Protein AF-A0A497FCW4-F1 (afdb_monomer_lite)

pLDDT: mean 72.93, std 20.23, range [23.94, 96.88]

Foldseek 3Di:
DDDDDDDAPVVVVVVVVVLCVVQVFEDEDEDEDDAFAQLLLVPCVVCVVVVVVVCVVVVVVVVPDPLCPSVNVSCVVCVVVLVLASWDDWDWDDDPRGIYIYTYGNHGNVLSVLVVVLLVCLVVVVVVVNLVSLCVSCVDLLSVLSNVLSQCQNFWDLDAPAQKIWGPDFCPDSSVVSVVSNCVSVVQDWDWDDDPRTITIIGGCLVCVVSLVSNLVNRPPVVSSVSSVVSSVVSLVLLLVLLVLCLVQWAFDDPVQTKIKGKFDDDPCRVVSVVSNVVSCVVLPFDWDWDQDPPPRGMIMIIGRCSVPVVNLASNLCSCVVSVHDHRPRSVVSCVSNVHDRDD

Secondary structure (DSSP, 8-state):
----PPPPPHHHHHHHHHHHHHHSSEEEEE---S----GGGSSTTTTHHHHHHHHHHHHHHH--SGGGHHHHHHHHHHHHHHTTTTEEEEEEEEETTEEEEEEEESS-HHHHHHHHHHHHHHHTT-HHHHHHHHHHH--SHHHHHHHHHHHHHHTEEE-TT-SEEEE---TTSHHHHHHHHHHHHTT--EEEEEETTEEEEEEETTTTHHHHHHHHHH---HHHHHHHHHHHHHHHHHHHHHHHHHHHHEEEEEETTEEEEEEE-SSTTHHHHHHHHHHHHHHTT---EEEE-TTTSS-EEEEEETTT-THHHHHHHHHHHHTT-PPPHHHHHHHHHHT-PPP-

Structure (mmCIF, N/CA/C/O backbone):
data_AF-A0A497FCW4-F1
#
_entry.id   AF-A0A497FCW4-F1
#
loop_
_atom_site.group_PDB
_atom_site.id
_atom_site.type_symbol
_atom_site.label_atom_id
_atom_site.label_alt_id
_atom_site.label_comp_id
_atom_site.label_asym_id
_atom_site.label_entity_id
_atom_site.label_seq_id
_atom_site.pdbx_PDB_ins_code
_atom_site.Cartn_x
_atom_site.Cartn_y
_atom_site.Cartn_z
_atom_site.occupancy
_atom_site.B_iso_or_equiv
_atom_site.auth_seq_id
_atom_site.auth_comp_id
_atom_site.auth_asym_id
_atom_site.auth_atom_id
_atom_site.pdbx_PDB_model_num
ATOM 1 N N . MET A 1 1 ? 42.368 6.233 -8.016 1.00 26.34 1 MET A N 1
ATOM 2 C CA . MET A 1 1 ? 41.240 5.805 -7.161 1.00 26.34 1 MET A CA 1
ATOM 3 C C . MET A 1 1 ? 40.421 4.783 -7.947 1.00 26.34 1 MET A C 1
ATOM 5 O O . MET A 1 1 ? 39.634 5.167 -8.804 1.00 26.34 1 MET A O 1
ATOM 9 N N . LEU A 1 2 ? 40.713 3.492 -7.767 1.00 23.94 2 LEU A N 1
ATOM 10 C CA . LEU A 1 2 ? 40.046 2.390 -8.469 1.00 23.94 2 LEU A CA 1
ATOM 11 C C . LEU A 1 2 ? 38.669 2.179 -7.826 1.00 23.94 2 LEU A C 1
ATOM 13 O O . LEU A 1 2 ? 38.584 1.816 -6.655 1.00 23.94 2 LEU A O 1
ATOM 17 N N . ARG A 1 3 ? 37.592 2.498 -8.552 1.00 26.77 3 ARG A N 1
ATOM 18 C CA . ARG A 1 3 ? 36.222 2.261 -8.082 1.00 26.77 3 ARG A CA 1
ATOM 19 C C . ARG A 1 3 ? 35.860 0.800 -8.330 1.00 26.77 3 ARG A C 1
ATOM 21 O O . ARG A 1 3 ? 36.096 0.286 -9.418 1.00 26.77 3 ARG A O 1
ATOM 28 N N . ARG A 1 4 ? 35.330 0.172 -7.277 1.00 26.61 4 ARG A N 1
ATOM 29 C CA . ARG A 1 4 ? 34.903 -1.228 -7.182 1.00 26.61 4 ARG A CA 1
ATOM 30 C C . ARG A 1 4 ? 34.127 -1.651 -8.433 1.00 26.61 4 ARG A C 1
ATOM 32 O O . ARG A 1 4 ? 33.088 -1.069 -8.735 1.00 26.61 4 ARG A O 1
ATOM 39 N N . GLY A 1 5 ? 34.668 -2.638 -9.144 1.00 25.61 5 GLY A N 1
ATOM 40 C CA . GLY A 1 5 ? 33.989 -3.315 -10.240 1.00 25.61 5 GLY A CA 1
ATOM 41 C C . GLY A 1 5 ? 32.789 -4.083 -9.702 1.00 25.61 5 GLY A C 1
ATOM 42 O O . GLY A 1 5 ? 32.874 -4.714 -8.649 1.00 25.61 5 GLY A O 1
ATOM 43 N N . CYS A 1 6 ? 31.668 -3.978 -10.403 1.00 30.28 6 CYS A N 1
ATOM 44 C CA . CYS A 1 6 ? 30.490 -4.788 -10.143 1.00 30.28 6 CYS A CA 1
ATOM 45 C C . CYS A 1 6 ? 30.439 -5.926 -11.164 1.00 30.28 6 CYS A C 1
ATOM 47 O O . CYS A 1 6 ? 30.860 -5.747 -12.309 1.00 30.28 6 CYS A O 1
ATOM 49 N N . VAL A 1 7 ? 29.942 -7.078 -10.721 1.00 31.91 7 VAL A N 1
ATOM 50 C CA . VAL A 1 7 ? 29.789 -8.288 -11.528 1.00 31.91 7 VAL A CA 1
ATOM 51 C C . VAL A 1 7 ? 28.688 -8.044 -12.554 1.00 31.91 7 VAL A C 1
ATOM 53 O O . VAL A 1 7 ? 27.557 -7.701 -12.215 1.00 31.91 7 VAL A O 1
ATOM 56 N N . ILE A 1 8 ? 29.070 -8.154 -13.816 1.00 38.69 8 ILE A N 1
ATOM 57 C CA . ILE A 1 8 ? 28.180 -8.209 -14.967 1.00 38.69 8 ILE A CA 1
ATOM 58 C C . ILE A 1 8 ? 28.026 -9.702 -15.289 1.00 38.69 8 ILE A C 1
ATOM 60 O O . ILE A 1 8 ? 28.961 -10.462 -15.052 1.00 38.69 8 ILE A O 1
ATOM 64 N N . ASP A 1 9 ? 26.877 -10.098 -15.828 1.00 42.41 9 ASP A N 1
ATOM 65 C CA . ASP A 1 9 ? 26.729 -11.366 -16.545 1.00 42.41 9 ASP A CA 1
ATOM 66 C C . ASP A 1 9 ? 27.886 -11.561 -17.549 1.00 42.41 9 ASP A C 1
ATOM 68 O O . ASP A 1 9 ? 28.233 -10.628 -18.290 1.00 42.41 9 ASP A O 1
ATOM 72 N N . GLU A 1 10 ? 28.501 -12.746 -17.536 1.00 46.06 10 GLU A N 1
ATOM 73 C CA . GLU A 1 10 ? 29.640 -13.101 -18.390 1.00 46.06 10 GLU A CA 1
ATOM 74 C C . GLU A 1 10 ? 29.310 -12.835 -19.860 1.00 46.06 10 GLU A C 1
ATOM 76 O O . GLU A 1 10 ? 30.159 -12.330 -20.590 1.00 46.06 10 GLU A O 1
ATOM 81 N N . GLU A 1 11 ? 28.051 -13.020 -20.263 1.00 47.72 11 GLU A N 1
ATOM 82 C CA . GLU A 1 11 ? 27.596 -12.833 -21.639 1.00 47.72 11 GLU A CA 1
ATOM 83 C C . GLU A 1 11 ? 27.664 -11.362 -22.098 1.00 47.72 11 GLU A C 1
ATOM 85 O O . GLU A 1 11 ? 28.193 -11.068 -23.173 1.00 47.72 11 GLU A O 1
ATOM 90 N N . PHE A 1 12 ? 27.227 -10.395 -21.276 1.00 46.00 12 PHE A N 1
ATOM 91 C CA . PHE A 1 12 ? 27.372 -8.968 -21.613 1.00 46.00 12 PHE A CA 1
ATOM 92 C C . PHE A 1 12 ? 28.837 -8.537 -21.553 1.00 46.00 12 PHE A C 1
ATOM 94 O O . PHE A 1 12 ? 29.268 -7.743 -22.388 1.00 46.00 12 PHE A O 1
ATOM 101 N N . GLN A 1 13 ? 29.621 -9.061 -20.604 1.00 50.19 13 GLN A N 1
ATOM 102 C CA . GLN A 1 13 ? 31.063 -8.813 -20.556 1.00 50.19 13 GLN A CA 1
ATOM 103 C C . GLN A 1 13 ? 31.775 -9.336 -21.801 1.00 50.19 13 GLN A C 1
ATOM 105 O O . GLN A 1 13 ? 32.598 -8.614 -22.359 1.00 50.19 13 GLN A O 1
ATOM 110 N N . GLU A 1 14 ? 31.437 -10.532 -22.268 1.00 53.09 14 GLU A N 1
ATOM 111 C CA . GLU A 1 14 ? 32.043 -11.174 -23.429 1.00 53.09 14 GLU A CA 1
ATOM 112 C C . GLU A 1 14 ? 31.656 -10.454 -24.727 1.00 53.09 14 GLU A C 1
ATOM 114 O O . GLU A 1 14 ? 32.506 -10.194 -25.581 1.00 53.09 14 GLU A O 1
ATOM 119 N N . LEU A 1 15 ? 30.394 -10.037 -24.864 1.00 53.47 15 LEU A N 1
ATOM 120 C CA . LEU A 1 15 ? 29.913 -9.285 -26.026 1.00 53.47 15 LEU A CA 1
ATOM 121 C C . LEU A 1 15 ? 30.534 -7.880 -26.087 1.00 53.47 15 LEU A C 1
ATOM 123 O O . LEU A 1 15 ? 30.987 -7.424 -27.142 1.00 53.47 15 LEU A O 1
ATOM 127 N N . LEU A 1 16 ? 30.632 -7.214 -24.935 1.00 50.94 16 LEU A N 1
ATOM 128 C CA . LEU A 1 16 ? 31.296 -5.922 -24.790 1.00 50.94 16 LEU A CA 1
ATOM 129 C C . LEU A 1 16 ? 32.813 -6.051 -25.011 1.00 50.94 16 LEU A C 1
ATOM 131 O O . LEU A 1 16 ? 33.395 -5.205 -25.682 1.00 50.94 16 LEU A O 1
ATOM 135 N N . GLN A 1 17 ? 33.457 -7.120 -24.531 1.00 51.38 17 GLN A N 1
ATOM 136 C CA . GLN A 1 17 ? 34.869 -7.421 -24.797 1.00 51.38 17 GLN A CA 1
ATOM 137 C C . GLN A 1 17 ? 35.124 -7.689 -26.284 1.00 51.38 17 GLN A C 1
ATOM 139 O O . GLN A 1 17 ? 36.067 -7.120 -26.830 1.00 51.38 17 GLN A O 1
ATOM 144 N N . LYS A 1 18 ? 34.270 -8.457 -26.974 1.00 56.59 18 LYS A N 1
ATOM 145 C CA . LYS A 1 18 ? 34.350 -8.679 -28.434 1.00 56.59 18 LYS A CA 1
ATOM 146 C C . LYS A 1 18 ? 34.308 -7.354 -29.208 1.00 56.59 18 LYS A C 1
ATOM 148 O O . LYS A 1 18 ? 35.092 -7.145 -30.136 1.00 56.59 18 LYS A O 1
ATOM 153 N N . LEU A 1 19 ? 33.468 -6.411 -28.779 1.00 48.59 19 LEU A N 1
ATOM 154 C CA . LEU A 1 19 ? 33.400 -5.056 -29.341 1.00 48.59 19 LEU A CA 1
ATOM 155 C C . LEU A 1 19 ? 34.623 -4.196 -28.973 1.00 48.59 19 LEU A C 1
ATOM 157 O O . LEU A 1 19 ? 35.152 -3.476 -29.818 1.00 48.59 19 LEU A O 1
ATOM 161 N N . LEU A 1 20 ? 35.122 -4.285 -27.741 1.00 50.56 20 LEU A N 1
ATOM 162 C CA . LEU A 1 20 ? 36.323 -3.570 -27.296 1.00 50.56 20 LEU A CA 1
ATOM 163 C C . LEU A 1 20 ? 37.593 -4.054 -28.016 1.00 50.56 20 LEU A C 1
ATOM 165 O O . LEU A 1 20 ? 38.442 -3.231 -28.365 1.00 50.56 20 LEU A O 1
ATOM 169 N N . ILE A 1 21 ? 37.693 -5.353 -28.309 1.00 51.31 21 ILE A N 1
ATOM 170 C CA . ILE A 1 21 ? 38.768 -5.961 -29.109 1.00 51.31 21 ILE A CA 1
ATOM 171 C C . ILE A 1 21 ? 38.746 -5.422 -30.547 1.00 51.31 21 ILE A C 1
ATOM 173 O O . ILE A 1 21 ? 39.805 -5.099 -31.089 1.00 51.31 21 ILE A O 1
ATOM 177 N N . LYS A 1 22 ? 37.555 -5.242 -31.138 1.00 51.84 22 LYS A N 1
ATOM 178 C CA . LYS A 1 22 ? 37.373 -4.668 -32.485 1.00 51.84 22 LYS A CA 1
ATOM 179 C C . LYS A 1 22 ? 37.879 -3.221 -32.591 1.00 51.84 22 LYS A C 1
ATOM 181 O O . LYS A 1 22 ? 38.387 -2.841 -33.642 1.00 51.84 22 LYS A O 1
ATOM 186 N N . TYR A 1 23 ? 37.784 -2.421 -31.523 1.00 48.53 23 TYR A N 1
ATOM 187 C CA . TYR A 1 23 ? 38.076 -0.979 -31.579 1.00 48.53 23 TYR A CA 1
ATOM 188 C C . TYR A 1 23 ? 39.301 -0.506 -30.765 1.00 48.53 23 TYR A C 1
ATOM 190 O O . TYR A 1 23 ? 39.687 0.654 -30.908 1.00 48.53 23 TYR A O 1
ATOM 198 N N . LYS A 1 24 ? 39.933 -1.362 -29.940 1.00 48.91 24 LYS A N 1
ATOM 199 C CA . LYS A 1 24 ? 41.207 -1.177 -29.182 1.00 48.91 24 LYS A CA 1
ATOM 200 C C . LYS A 1 24 ? 41.401 0.130 -28.375 1.00 48.91 24 LYS A C 1
ATOM 202 O O . LYS A 1 24 ? 42.464 0.332 -27.794 1.00 48.91 24 LYS A O 1
ATOM 207 N N . THR A 1 25 ? 40.414 1.025 -28.307 1.00 46.81 25 THR A N 1
ATOM 208 C CA . THR A 1 25 ? 40.581 2.418 -27.833 1.00 46.81 25 THR A CA 1
ATOM 209 C C . THR A 1 25 ? 39.569 2.858 -26.774 1.00 46.81 25 THR A C 1
ATOM 211 O O . THR A 1 25 ? 39.622 4.013 -26.337 1.00 46.81 25 THR A O 1
ATOM 214 N N . ILE A 1 26 ? 38.681 1.956 -26.328 1.00 43.78 26 ILE A N 1
ATOM 215 C CA . ILE A 1 26 ? 37.593 2.278 -25.397 1.00 43.78 26 ILE A CA 1
ATOM 216 C C . ILE A 1 26 ? 37.716 1.555 -24.059 1.00 43.78 26 ILE A C 1
ATOM 218 O O . ILE A 1 26 ? 38.059 0.380 -23.991 1.00 43.78 26 ILE A O 1
ATOM 222 N N . THR A 1 27 ? 37.399 2.265 -22.979 1.00 46.75 27 THR A N 1
ATOM 223 C CA . THR A 1 27 ? 37.153 1.680 -21.657 1.00 46.75 27 THR A CA 1
ATOM 224 C C . THR A 1 27 ? 35.698 1.930 -21.273 1.00 46.75 27 THR A C 1
ATOM 226 O O . THR A 1 27 ? 35.265 3.085 -21.214 1.00 46.75 27 THR A O 1
ATOM 229 N N . VAL A 1 28 ? 34.942 0.855 -21.028 1.00 43.22 28 VAL A N 1
ATOM 230 C CA . VAL A 1 28 ? 33.558 0.955 -20.549 1.00 43.22 28 VAL A CA 1
ATOM 231 C C . VAL A 1 28 ? 33.547 0.971 -19.028 1.00 43.22 28 VAL A C 1
ATOM 233 O O . VAL A 1 28 ? 34.164 0.123 -18.388 1.00 43.22 28 VAL A O 1
ATOM 236 N N . VAL A 1 29 ? 32.854 1.949 -18.451 1.00 41.53 29 VAL A N 1
ATOM 237 C CA . VAL A 1 29 ? 32.686 2.079 -17.000 1.00 41.53 29 VAL A CA 1
ATOM 238 C C . VAL A 1 29 ? 31.208 1.902 -16.675 1.00 41.53 29 VAL A C 1
ATOM 240 O O . VAL A 1 29 ? 30.375 2.676 -17.145 1.00 41.53 29 VAL A O 1
ATOM 243 N N . THR A 1 30 ? 30.879 0.896 -15.870 1.00 41.59 30 THR A N 1
ATOM 244 C CA . THR A 1 30 ? 29.511 0.619 -15.412 1.00 41.59 30 THR A CA 1
ATOM 245 C C . THR A 1 30 ? 29.392 0.871 -13.916 1.00 41.59 30 THR A C 1
ATOM 247 O O . THR A 1 30 ? 30.281 0.518 -13.144 1.00 41.59 30 THR A O 1
ATOM 250 N N . GLU A 1 31 ? 28.281 1.466 -13.490 1.00 40.72 31 GLU A N 1
ATOM 251 C CA . GLU A 1 31 ? 27.950 1.641 -12.074 1.00 40.72 31 GLU A CA 1
ATOM 252 C C . GLU A 1 31 ? 26.628 0.926 -11.790 1.00 40.72 31 GLU A C 1
ATOM 254 O O . GLU A 1 31 ? 25.592 1.298 -12.343 1.00 40.72 31 GLU A O 1
ATOM 259 N N . SER A 1 32 ? 26.687 -0.103 -10.947 1.00 38.66 32 SER A N 1
ATOM 260 C CA . SER A 1 32 ? 25.520 -0.783 -10.387 1.00 38.66 32 SER A CA 1
ATOM 261 C C . SER A 1 32 ? 25.182 -0.109 -9.056 1.00 38.66 32 SER A C 1
ATOM 263 O O . SER A 1 32 ? 26.041 0.032 -8.187 1.00 38.66 32 SER A O 1
ATOM 265 N N . ASN A 1 33 ? 23.944 0.364 -8.937 1.00 45.62 33 ASN A N 1
ATOM 266 C CA . ASN A 1 33 ? 23.354 0.805 -7.675 1.00 45.62 33 ASN A CA 1
ATOM 267 C C . ASN A 1 33 ? 22.268 -0.207 -7.295 1.00 45.62 33 ASN A C 1
ATOM 269 O O . ASN A 1 33 ? 21.757 -0.884 -8.185 1.00 45.62 33 ASN A O 1
ATOM 273 N N . ASP A 1 34 ? 21.875 -0.237 -6.017 1.00 45.41 34 ASP A N 1
ATOM 274 C CA . ASP A 1 34 ? 20.772 -1.069 -5.516 1.00 45.41 34 ASP A CA 1
ATOM 275 C C . ASP A 1 34 ? 19.585 -1.114 -6.498 1.00 45.41 34 ASP A C 1
ATOM 277 O O . ASP A 1 34 ? 19.167 -0.048 -6.997 1.00 45.41 34 ASP A O 1
ATOM 281 N N . PRO A 1 35 ? 19.049 -2.321 -6.783 1.00 48.97 35 PRO A N 1
ATOM 282 C CA . PRO A 1 35 ? 18.040 -2.510 -7.811 1.00 48.97 35 PRO A CA 1
ATOM 283 C C . PRO A 1 35 ? 16.808 -1.689 -7.453 1.00 48.97 35 PRO A C 1
ATOM 285 O O . PRO A 1 35 ? 16.268 -1.747 -6.346 1.00 48.97 35 PRO A O 1
ATOM 288 N N . TYR A 1 36 ? 16.405 -0.852 -8.399 1.00 46.47 36 TYR A N 1
ATOM 289 C CA . TYR A 1 36 ? 15.299 0.072 -8.238 1.00 46.47 36 TYR A CA 1
ATOM 290 C C . TYR A 1 36 ? 14.283 -0.196 -9.334 1.00 46.47 36 TYR A C 1
ATOM 292 O O . TYR A 1 36 ? 14.506 0.107 -10.508 1.00 46.47 36 TYR A O 1
ATOM 300 N N . TYR A 1 37 ? 13.166 -0.784 -8.924 1.00 51.50 37 TYR A N 1
ATOM 301 C CA . TYR A 1 37 ? 12.133 -1.287 -9.815 1.00 51.50 37 TYR A CA 1
ATOM 302 C C . TYR A 1 37 ? 11.175 -0.160 -10.190 1.00 51.50 37 TYR A C 1
ATOM 304 O O . TYR A 1 37 ? 10.121 0.033 -9.597 1.00 51.50 37 TYR A O 1
ATOM 312 N N . ARG A 1 38 ? 11.566 0.629 -11.183 1.00 51.53 38 ARG A N 1
ATOM 313 C CA . ARG A 1 38 ? 10.692 1.607 -11.826 1.00 51.53 38 ARG A CA 1
ATOM 314 C C . ARG A 1 38 ? 10.003 0.900 -12.986 1.00 51.53 38 ARG A C 1
ATOM 316 O O . ARG A 1 38 ? 10.610 0.832 -14.052 1.00 51.53 38 ARG A O 1
ATOM 323 N N . LEU A 1 39 ? 8.775 0.388 -12.822 1.00 45.03 39 LEU A N 1
ATOM 324 C CA . LEU A 1 39 ? 8.055 -0.086 -14.016 1.00 45.03 39 LEU A CA 1
ATOM 325 C C . LEU A 1 39 ? 7.896 1.034 -15.063 1.00 45.03 39 LEU A C 1
ATOM 327 O O . LEU A 1 39 ? 7.949 0.732 -16.243 1.00 45.03 39 LEU A O 1
ATOM 331 N N . GLY A 1 40 ? 7.946 2.312 -14.664 1.00 39.09 40 GLY A N 1
ATOM 332 C CA . GLY A 1 40 ? 8.045 3.466 -15.573 1.00 39.09 40 GLY A CA 1
ATOM 333 C C . GLY A 1 40 ? 9.351 3.579 -16.389 1.00 39.09 40 GLY A C 1
ATOM 334 O O . GLY A 1 40 ? 9.635 4.627 -16.969 1.00 39.09 40 GLY A O 1
ATOM 335 N N . PHE A 1 41 ? 10.201 2.545 -16.422 1.00 41.97 41 PHE A N 1
ATOM 336 C CA . PHE A 1 41 ? 11.210 2.359 -17.475 1.00 41.97 41 PHE A CA 1
ATOM 337 C C . PHE A 1 41 ? 10.715 1.465 -18.628 1.00 41.97 41 PHE A C 1
ATOM 339 O O . PHE A 1 41 ? 11.388 1.420 -19.654 1.00 41.97 41 PHE A O 1
ATOM 346 N N . PHE A 1 42 ? 9.555 0.809 -18.494 1.00 45.09 42 PHE A N 1
ATOM 347 C CA . PHE A 1 42 ? 8.951 -0.050 -19.517 1.00 45.09 42 PHE A CA 1
ATOM 348 C C . PHE A 1 42 ? 8.126 0.709 -20.560 1.00 45.09 42 PHE A C 1
ATOM 350 O O . PHE A 1 42 ? 8.115 0.280 -21.708 1.00 45.09 42 PHE A O 1
ATOM 357 N N . LEU A 1 43 ? 7.511 1.856 -20.234 1.00 36.78 43 LEU A N 1
ATOM 358 C CA . LEU A 1 43 ? 6.776 2.663 -21.229 1.00 36.78 43 LEU A CA 1
ATOM 359 C C . LEU A 1 43 ? 7.580 3.776 -21.906 1.00 36.78 43 LEU A C 1
ATOM 361 O O . LEU A 1 43 ? 7.134 4.326 -22.910 1.00 36.78 43 LEU A O 1
ATOM 365 N N . ALA A 1 44 ? 8.774 4.113 -21.422 1.00 36.44 44 ALA A N 1
ATOM 366 C CA . ALA A 1 44 ? 9.506 5.244 -21.984 1.00 36.44 44 ALA A CA 1
ATOM 367 C C . ALA A 1 44 ? 10.147 4.979 -23.365 1.00 36.44 44 ALA A C 1
ATOM 369 O O . ALA A 1 44 ? 10.571 5.958 -23.971 1.00 36.44 44 ALA A O 1
ATOM 370 N N . ASP A 1 45 ? 10.185 3.744 -23.901 1.00 37.81 45 ASP A N 1
ATOM 371 C CA . ASP A 1 45 ? 10.839 3.449 -25.201 1.00 37.81 45 ASP A CA 1
ATOM 372 C C . ASP A 1 45 ? 9.915 3.361 -26.408 1.00 37.81 45 ASP A C 1
ATOM 374 O O . ASP A 1 45 ? 10.421 3.425 -27.527 1.00 37.81 45 ASP A O 1
ATOM 378 N N . GLY A 1 46 ? 8.591 3.387 -26.226 1.00 35.53 46 GLY A N 1
ATOM 379 C CA . GLY A 1 46 ? 7.700 3.742 -27.340 1.00 35.53 46 GLY A CA 1
ATOM 380 C C . GLY A 1 46 ? 8.070 5.112 -27.934 1.00 35.53 46 GLY A C 1
ATOM 381 O O . GLY A 1 46 ? 7.961 5.316 -29.136 1.00 35.53 46 GLY A O 1
ATOM 382 N N . ALA A 1 47 ? 8.630 6.002 -27.099 1.00 35.91 47 ALA A N 1
ATOM 383 C CA . ALA A 1 47 ? 9.216 7.291 -27.469 1.00 35.91 47 ALA A CA 1
ATOM 384 C C . ALA A 1 47 ? 10.761 7.356 -27.330 1.00 35.91 47 ALA A C 1
ATOM 386 O O . ALA A 1 47 ? 11.344 8.431 -27.472 1.00 35.91 47 ALA A O 1
ATOM 387 N N . ARG A 1 48 ? 11.482 6.248 -27.073 1.00 38.06 48 ARG A N 1
ATOM 388 C CA . ARG A 1 48 ? 12.961 6.231 -27.218 1.00 38.06 48 ARG A CA 1
ATOM 389 C C . ARG A 1 48 ? 13.416 5.806 -28.592 1.00 38.06 48 ARG A C 1
ATOM 391 O O . ARG A 1 48 ? 14.587 6.019 -28.872 1.00 38.06 48 ARG A O 1
ATOM 398 N N . VAL A 1 49 ? 12.538 5.361 -29.486 1.00 40.19 49 VAL A N 1
ATOM 399 C CA . VAL A 1 49 ? 12.853 5.564 -30.905 1.00 40.19 49 VAL A CA 1
ATOM 400 C C . VAL A 1 49 ? 13.151 7.048 -31.112 1.00 40.19 49 VAL A C 1
ATOM 402 O O . VAL A 1 49 ? 14.208 7.345 -31.647 1.00 40.19 49 VAL A O 1
ATOM 405 N N . ASP A 1 50 ? 12.369 7.955 -30.507 1.00 35.81 50 ASP A N 1
ATOM 406 C CA . ASP A 1 50 ? 12.623 9.396 -30.551 1.00 35.81 50 ASP A CA 1
ATOM 407 C C . ASP A 1 50 ? 13.753 9.873 -29.641 1.00 35.81 50 ASP A C 1
ATOM 409 O O . ASP A 1 50 ? 14.536 10.673 -30.103 1.00 35.81 50 ASP A O 1
ATOM 413 N N . ILE A 1 51 ? 13.951 9.423 -28.396 1.00 37.72 51 ILE A N 1
ATOM 414 C CA . ILE A 1 51 ? 15.127 9.858 -27.596 1.00 37.72 51 ILE A CA 1
ATOM 415 C C . ILE A 1 51 ? 16.436 9.266 -28.126 1.00 37.72 51 ILE A C 1
ATOM 417 O O . ILE A 1 51 ? 17.446 9.959 -28.089 1.00 37.72 51 ILE A O 1
ATOM 421 N N . LEU A 1 52 ? 16.458 8.032 -28.634 1.00 39.16 52 LEU A N 1
ATOM 422 C CA . LEU A 1 52 ? 17.620 7.483 -29.330 1.00 39.16 52 LEU A CA 1
ATOM 423 C C . LEU A 1 52 ? 17.805 8.225 -30.657 1.00 39.16 52 LEU A C 1
ATOM 425 O O . LEU A 1 52 ? 18.917 8.665 -30.904 1.00 39.16 52 LEU A O 1
ATOM 429 N N . HIS A 1 53 ? 16.750 8.503 -31.439 1.00 38.81 53 HIS A N 1
ATOM 430 C CA . HIS A 1 53 ? 16.838 9.379 -32.619 1.00 38.81 53 HIS A CA 1
ATOM 431 C C . HIS A 1 53 ? 17.269 10.798 -32.271 1.00 38.81 53 HIS A C 1
ATOM 433 O O . HIS A 1 53 ? 17.998 11.396 -33.041 1.00 38.81 53 HIS A O 1
ATOM 439 N N . HIS A 1 54 ? 16.848 11.357 -31.141 1.00 40.91 54 HIS A N 1
ATOM 440 C CA . HIS A 1 54 ? 17.061 12.747 -30.750 1.00 40.91 54 HIS A CA 1
ATOM 441 C C . HIS A 1 54 ? 18.392 12.913 -30.018 1.00 40.91 54 HIS A C 1
ATOM 443 O O . HIS A 1 54 ? 19.017 13.960 -30.141 1.00 40.91 54 HIS A O 1
ATOM 449 N N . LEU A 1 55 ? 18.890 11.876 -29.338 1.00 42.22 55 LEU A N 1
ATOM 450 C CA . LEU A 1 55 ? 20.286 11.746 -28.923 1.00 42.22 55 LEU A CA 1
ATOM 451 C C . LEU A 1 55 ? 21.169 11.537 -30.148 1.00 42.22 55 LEU A C 1
ATOM 453 O O . LEU A 1 55 ? 22.145 12.258 -30.264 1.00 42.22 55 LEU A O 1
ATOM 457 N N . LEU A 1 56 ? 20.813 10.662 -31.092 1.00 43.62 56 LEU A N 1
ATOM 458 C CA . LEU A 1 56 ? 21.528 10.499 -32.363 1.00 43.62 56 LEU A CA 1
ATOM 459 C C . LEU A 1 56 ? 21.511 11.801 -33.191 1.00 43.62 56 LEU A C 1
ATOM 461 O O . LEU A 1 56 ? 22.548 12.162 -33.731 1.00 43.62 56 LEU A O 1
ATOM 465 N N . HIS A 1 57 ? 20.415 12.571 -33.201 1.00 42.41 57 HIS A N 1
ATOM 466 C CA . HIS A 1 57 ? 20.281 13.860 -33.903 1.00 42.41 57 HIS A CA 1
ATOM 467 C C . HIS A 1 57 ? 20.982 15.022 -33.181 1.00 42.41 57 HIS A C 1
ATOM 469 O O . HIS A 1 57 ? 21.689 15.799 -33.820 1.00 42.41 57 HIS A O 1
ATOM 475 N N . LYS A 1 58 ? 20.827 15.174 -31.854 1.00 40.84 58 LYS A N 1
ATOM 476 C CA . LYS A 1 58 ? 21.598 16.166 -31.072 1.00 40.84 58 LYS A CA 1
ATOM 477 C C . LYS A 1 58 ? 23.087 15.840 -31.099 1.00 40.84 58 LYS A C 1
ATOM 479 O O . LYS A 1 58 ? 23.907 16.754 -31.065 1.00 40.84 58 LYS A O 1
ATOM 484 N N . TRP A 1 59 ? 23.449 14.562 -31.176 1.00 43.44 59 TRP A N 1
ATOM 485 C CA . TRP A 1 59 ? 24.838 14.152 -31.314 1.00 43.44 59 TRP A CA 1
ATOM 486 C C . TRP A 1 59 ? 25.341 14.337 -32.733 1.00 43.44 59 TRP A C 1
ATOM 488 O O . TRP A 1 59 ? 26.444 14.842 -32.857 1.00 43.44 59 TRP A O 1
ATOM 498 N N . ASP A 1 60 ? 24.556 14.099 -33.785 1.00 41.41 60 ASP A N 1
ATOM 499 C CA . ASP A 1 60 ? 24.922 14.505 -35.152 1.00 41.41 60 ASP A CA 1
ATOM 500 C C . ASP A 1 60 ? 25.305 16.005 -35.209 1.00 41.41 60 ASP A C 1
ATOM 502 O O . ASP A 1 60 ? 26.188 16.390 -35.979 1.00 41.41 60 ASP A O 1
ATOM 506 N N . PHE A 1 61 ? 24.751 16.839 -34.315 1.00 36.88 61 PHE A N 1
ATOM 507 C CA . PHE A 1 61 ? 25.142 18.243 -34.137 1.00 36.88 61 PHE A CA 1
ATOM 508 C C . PHE A 1 61 ? 26.493 18.444 -33.409 1.00 36.88 61 PHE A C 1
ATOM 510 O O . PHE A 1 61 ? 27.295 19.279 -33.826 1.00 36.88 61 PHE A O 1
ATOM 517 N N . CYS A 1 62 ? 26.809 17.663 -32.366 1.00 39.47 62 CYS A N 1
ATOM 518 C CA . CYS A 1 62 ? 28.118 17.688 -31.680 1.00 39.47 62 CYS A CA 1
ATOM 519 C C . CYS A 1 62 ? 29.238 16.904 -32.415 1.00 39.47 62 CYS A C 1
ATOM 521 O O . CYS A 1 62 ? 30.418 17.060 -32.091 1.00 39.47 62 CYS A O 1
ATOM 523 N N . VAL A 1 63 ? 28.891 16.068 -33.402 1.00 39.31 63 VAL A N 1
ATOM 524 C CA . VAL A 1 63 ? 29.734 15.019 -34.025 1.00 39.31 63 VAL A CA 1
ATOM 525 C C . VAL A 1 63 ? 30.308 15.416 -35.396 1.00 39.31 63 VAL A C 1
ATOM 527 O O . VAL A 1 63 ? 31.085 14.666 -35.982 1.00 39.31 63 VAL A O 1
ATOM 530 N N . ARG A 1 64 ? 30.087 16.646 -35.882 1.00 42.44 64 ARG A N 1
ATOM 531 C CA . ARG A 1 64 ? 30.822 17.177 -37.059 1.00 42.44 64 ARG A CA 1
ATOM 532 C C . ARG A 1 64 ? 32.337 17.333 -36.837 1.00 42.44 64 ARG A C 1
ATOM 534 O O . ARG A 1 64 ? 33.086 17.615 -37.767 1.00 42.44 64 ARG A O 1
ATOM 541 N N . SER A 1 65 ? 32.811 17.114 -35.613 1.00 47.84 65 SER A N 1
ATOM 542 C CA . SER A 1 65 ? 34.229 17.008 -35.283 1.00 47.84 65 SER A CA 1
ATOM 543 C C . SER A 1 65 ? 34.769 15.608 -35.612 1.00 47.84 65 SER A C 1
ATOM 545 O O . SER A 1 65 ? 34.350 14.619 -35.006 1.00 47.84 65 SER A O 1
ATOM 547 N N . LYS A 1 66 ? 35.782 15.520 -36.495 1.00 52.91 66 LYS A N 1
ATOM 548 C CA . LYS A 1 66 ? 36.535 14.279 -36.819 1.00 52.91 66 LYS A CA 1
ATOM 549 C C . LYS A 1 66 ? 37.012 13.500 -35.576 1.00 52.91 66 LYS A C 1
ATOM 551 O O . LYS A 1 66 ? 37.263 12.302 -35.658 1.00 52.91 66 LYS A O 1
ATOM 556 N N . LYS A 1 67 ? 37.100 14.158 -34.413 1.00 50.34 67 LYS A N 1
ATOM 557 C CA . LYS A 1 67 ? 37.557 13.604 -33.130 1.00 50.34 67 LYS A CA 1
ATOM 558 C C . LYS A 1 67 ? 36.637 12.520 -32.541 1.00 50.34 67 LYS A C 1
ATOM 560 O O . LYS A 1 67 ? 37.114 11.714 -31.746 1.00 50.34 67 LYS A O 1
ATOM 565 N N . TYR A 1 68 ? 35.355 12.480 -32.920 1.00 50.03 68 TYR A N 1
ATOM 566 C CA . TYR A 1 68 ? 34.353 11.556 -32.352 1.00 50.03 68 TYR A CA 1
ATOM 567 C C . TYR A 1 68 ? 33.806 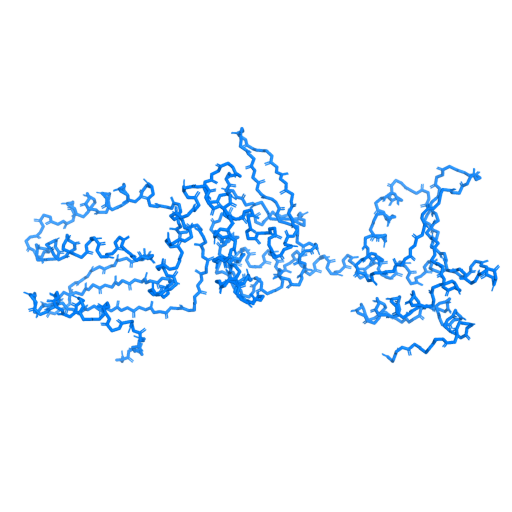10.527 -33.358 1.00 50.03 68 TYR A C 1
ATOM 569 O O . TYR A 1 68 ? 32.859 9.807 -33.053 1.00 50.03 68 TYR A O 1
ATOM 577 N N . TYR A 1 69 ? 34.414 10.415 -34.545 1.00 54.69 69 TYR A N 1
ATOM 578 C CA . TYR A 1 69 ? 33.942 9.541 -35.627 1.00 54.69 69 TYR A CA 1
ATOM 579 C C . TYR A 1 69 ? 33.889 8.058 -35.225 1.00 54.69 69 TYR A C 1
ATOM 581 O O . TYR A 1 69 ? 32.884 7.393 -35.448 1.00 54.69 69 TYR A O 1
ATOM 589 N N . VAL A 1 70 ? 34.926 7.555 -34.549 1.00 56.16 70 VAL A N 1
ATOM 590 C CA . VAL A 1 70 ? 35.005 6.160 -34.066 1.00 56.16 70 VAL A CA 1
ATOM 591 C C . VAL A 1 70 ? 33.886 5.842 -33.065 1.00 56.16 70 VAL A C 1
ATOM 593 O O . VAL A 1 70 ? 33.249 4.795 -33.144 1.00 56.16 70 VAL A O 1
ATOM 596 N N . LEU A 1 71 ? 33.566 6.794 -32.188 1.00 52.53 71 LEU A N 1
ATOM 597 C CA . LEU A 1 71 ? 32.515 6.658 -31.183 1.00 52.53 71 LEU A CA 1
ATOM 598 C C . LEU A 1 71 ? 31.114 6.529 -31.814 1.00 52.53 71 LEU A C 1
ATOM 600 O O . LEU A 1 71 ? 30.263 5.835 -31.262 1.00 52.53 71 LEU A O 1
ATOM 604 N N . ARG A 1 72 ? 30.883 7.135 -32.990 1.00 56.44 72 ARG A N 1
ATOM 605 C CA . ARG A 1 72 ? 29.624 7.023 -33.752 1.00 56.44 72 ARG A CA 1
ATOM 606 C C . ARG A 1 72 ? 29.362 5.594 -34.229 1.00 56.44 72 ARG A C 1
ATOM 608 O O . ARG A 1 72 ? 28.261 5.088 -34.044 1.00 56.44 72 ARG A O 1
ATOM 615 N N . TYR A 1 73 ? 30.363 4.942 -34.824 1.00 58.78 73 TYR A N 1
ATOM 616 C CA . TYR A 1 73 ? 30.237 3.554 -35.295 1.00 58.78 73 TYR A CA 1
ATOM 617 C C . TYR A 1 73 ? 30.051 2.587 -34.138 1.00 58.78 73 TYR A C 1
ATOM 619 O O . TYR A 1 73 ? 29.241 1.672 -34.216 1.00 58.78 73 TYR A O 1
ATOM 627 N N . ILE A 1 74 ? 30.740 2.847 -33.032 1.00 55.41 74 ILE A N 1
ATOM 628 C CA . ILE A 1 74 ? 30.643 2.024 -31.835 1.00 55.41 74 ILE A CA 1
ATOM 629 C C . ILE A 1 74 ? 29.261 2.153 -31.209 1.00 55.41 74 ILE A C 1
ATOM 631 O O . ILE A 1 74 ? 28.618 1.149 -30.952 1.00 55.41 74 ILE A O 1
ATOM 635 N N . LEU A 1 75 ? 28.745 3.366 -31.021 1.00 53.62 75 LEU A N 1
ATOM 636 C CA . LEU A 1 75 ? 27.390 3.538 -30.498 1.00 53.62 75 LEU A CA 1
ATOM 637 C C . LEU A 1 75 ? 26.327 2.952 -31.430 1.00 53.62 75 LEU A C 1
ATOM 639 O O . LEU A 1 75 ? 25.356 2.405 -30.929 1.00 53.62 75 LEU A O 1
ATOM 643 N N . ARG A 1 76 ? 26.515 3.005 -32.754 1.00 58.16 76 ARG A N 1
ATOM 644 C CA . ARG A 1 76 ? 25.628 2.339 -33.719 1.00 58.16 76 ARG A CA 1
ATOM 645 C C . ARG A 1 76 ? 25.665 0.814 -33.581 1.00 58.16 76 ARG A C 1
ATOM 647 O O . ARG A 1 76 ? 24.611 0.193 -33.596 1.00 58.16 76 ARG A O 1
ATOM 654 N N . ASP A 1 77 ? 26.851 0.233 -33.419 1.00 53.94 77 ASP A N 1
ATOM 655 C CA . ASP A 1 77 ? 27.033 -1.214 -33.250 1.00 53.94 77 ASP A CA 1
ATOM 656 C C . ASP A 1 77 ? 26.502 -1.700 -31.888 1.00 53.94 77 ASP A C 1
ATOM 658 O O . ASP A 1 77 ? 25.978 -2.807 -31.788 1.00 53.94 77 ASP A O 1
ATOM 662 N N . ILE A 1 78 ? 26.605 -0.874 -30.838 1.00 51.25 78 ILE A N 1
ATOM 663 C CA . ILE A 1 78 ? 26.134 -1.219 -29.489 1.00 51.25 78 ILE A CA 1
ATOM 664 C C . ILE A 1 78 ? 24.659 -0.831 -29.300 1.00 51.25 78 ILE A C 1
ATOM 666 O O . ILE A 1 78 ? 23.995 -1.422 -28.464 1.00 51.25 78 ILE A O 1
ATOM 670 N N . ALA A 1 79 ? 24.081 0.090 -30.077 1.00 52.03 79 ALA A N 1
ATOM 671 C CA . ALA A 1 79 ? 22.692 0.546 -29.921 1.00 52.03 79 ALA A CA 1
ATOM 672 C C . ALA A 1 79 ? 21.643 -0.584 -29.841 1.00 52.03 79 ALA A C 1
ATOM 674 O O . ALA A 1 79 ? 20.803 -0.506 -28.945 1.00 52.03 79 ALA A O 1
ATOM 675 N N . PRO A 1 80 ? 21.691 -1.656 -30.658 1.00 50.19 80 PRO A N 1
ATOM 676 C CA . PRO A 1 80 ? 20.777 -2.795 -30.514 1.00 50.19 80 PRO A CA 1
ATOM 677 C C . PRO A 1 80 ? 20.933 -3.512 -29.164 1.00 50.19 80 PRO A C 1
ATOM 679 O O . PRO A 1 80 ? 19.956 -3.899 -28.521 1.00 50.19 80 PRO A O 1
ATOM 682 N N . ILE A 1 81 ? 22.166 -3.611 -28.672 1.00 50.72 81 ILE A N 1
ATOM 683 C CA . ILE A 1 81 ? 22.486 -4.192 -27.367 1.00 50.72 81 ILE A CA 1
ATOM 684 C C . ILE A 1 81 ? 22.021 -3.243 -26.256 1.00 50.72 81 ILE A C 1
ATOM 686 O O . ILE A 1 81 ? 21.344 -3.671 -25.336 1.00 50.72 81 ILE A O 1
ATOM 690 N N . LEU A 1 82 ? 22.280 -1.937 -26.359 1.00 49.59 82 LEU A N 1
ATOM 691 C CA . LEU A 1 82 ? 21.829 -0.927 -25.392 1.00 49.59 82 LEU A CA 1
ATOM 692 C C . LEU A 1 82 ? 20.301 -0.847 -25.331 1.00 49.59 82 LEU A C 1
ATOM 694 O O . LEU A 1 82 ? 19.756 -0.695 -24.245 1.00 49.59 82 LEU A O 1
ATOM 698 N N . SER A 1 83 ? 19.618 -1.017 -26.466 1.00 48.75 83 SER A N 1
ATOM 699 C CA . SER A 1 83 ? 18.157 -1.141 -26.541 1.00 48.75 83 SER A CA 1
ATOM 700 C C . SER A 1 83 ? 17.643 -2.428 -25.892 1.00 48.75 83 SER A C 1
ATOM 702 O O . SER A 1 83 ? 16.459 -2.538 -25.584 1.00 48.75 83 SER A O 1
ATOM 704 N N . SER A 1 84 ? 18.535 -3.397 -25.653 1.00 46.69 84 SER A N 1
ATOM 705 C CA . SER A 1 84 ? 18.240 -4.650 -24.961 1.00 46.69 84 SER A CA 1
ATOM 706 C C . SER A 1 84 ? 18.298 -4.544 -23.432 1.00 46.69 84 SER A C 1
ATOM 708 O O . SER A 1 84 ? 17.737 -5.397 -22.746 1.00 46.69 84 SER A O 1
ATOM 710 N N . TYR A 1 85 ? 18.883 -3.469 -22.891 1.00 49.09 85 TYR A N 1
ATOM 711 C CA . TYR A 1 85 ? 19.029 -3.243 -21.450 1.00 49.09 85 TYR A CA 1
ATOM 712 C C . TYR A 1 85 ? 18.302 -1.964 -20.994 1.00 49.09 85 TYR A C 1
ATOM 714 O O . TYR A 1 85 ? 18.239 -0.981 -21.731 1.00 49.09 85 TYR A O 1
ATOM 722 N N . PRO A 1 86 ? 17.783 -1.910 -19.753 1.00 49.31 86 PRO A N 1
ATOM 723 C CA . PRO A 1 86 ? 17.188 -0.704 -19.176 1.00 49.31 86 PRO A CA 1
ATOM 724 C C . PRO A 1 86 ? 18.288 0.293 -18.774 1.00 49.31 86 PRO A C 1
ATOM 726 O O . PRO A 1 86 ? 18.597 0.505 -17.594 1.00 49.31 86 PRO A O 1
ATOM 729 N N . ILE A 1 87 ? 18.922 0.890 -19.784 1.00 51.72 87 ILE A N 1
ATOM 730 C CA . ILE A 1 87 ? 20.025 1.831 -19.620 1.00 51.72 87 ILE A CA 1
ATOM 731 C C . ILE A 1 87 ? 19.466 3.218 -19.364 1.00 51.72 87 ILE A C 1
ATOM 733 O O . ILE A 1 87 ? 18.681 3.768 -20.129 1.00 51.72 87 ILE A O 1
ATOM 737 N N . THR A 1 88 ? 19.894 3.799 -18.254 1.00 49.16 88 THR A N 1
ATOM 738 C CA . THR A 1 88 ? 19.319 5.038 -17.722 1.00 49.16 88 THR A CA 1
ATOM 739 C C . THR A 1 88 ? 20.179 6.254 -17.971 1.00 49.16 88 THR A C 1
ATOM 741 O O . THR A 1 88 ? 19.699 7.385 -17.928 1.00 49.16 88 THR A O 1
ATOM 744 N N . ARG A 1 89 ? 21.457 6.023 -18.267 1.00 50.97 89 ARG A N 1
ATOM 745 C CA . ARG A 1 89 ? 22.390 7.059 -18.671 1.00 50.97 89 ARG A CA 1
ATOM 746 C C . ARG A 1 89 ? 23.464 6.458 -19.550 1.00 50.97 89 ARG A C 1
ATOM 748 O O . ARG A 1 89 ? 24.084 5.471 -19.163 1.00 50.97 89 ARG A O 1
ATOM 755 N N . ILE A 1 90 ? 23.711 7.112 -20.676 1.00 54.75 90 ILE A N 1
ATOM 756 C CA . ILE A 1 90 ? 24.883 6.878 -21.506 1.00 54.75 90 ILE A CA 1
ATOM 757 C C . ILE A 1 90 ? 25.639 8.199 -21.580 1.00 54.75 90 ILE A C 1
ATOM 759 O O . ILE A 1 90 ? 25.063 9.232 -21.918 1.00 54.75 90 ILE A O 1
ATOM 763 N N . SER A 1 91 ? 26.916 8.174 -21.226 1.00 55.41 91 SER A N 1
ATOM 764 C CA . SER A 1 91 ? 27.822 9.309 -21.391 1.00 55.41 91 SER A CA 1
ATOM 765 C C . SER A 1 91 ? 29.052 8.832 -22.136 1.00 55.41 91 SER A C 1
ATOM 767 O O . SER A 1 91 ? 29.530 7.732 -21.879 1.00 55.41 91 SER A O 1
ATOM 769 N N . ALA A 1 92 ? 29.616 9.671 -22.993 1.00 58.62 92 ALA A N 1
ATOM 770 C CA . ALA A 1 92 ? 30.909 9.388 -23.590 1.00 58.62 92 ALA A CA 1
ATOM 771 C C . ALA A 1 92 ? 31.825 10.601 -23.484 1.00 58.62 92 ALA A C 1
ATOM 773 O O . ALA A 1 92 ? 31.365 11.742 -23.528 1.00 58.62 92 ALA A O 1
ATOM 774 N N . TRP A 1 93 ? 33.117 10.352 -23.314 1.00 59.50 93 TRP A N 1
ATOM 775 C CA . TRP A 1 93 ? 34.131 11.400 -23.260 1.00 59.50 93 TRP A CA 1
ATOM 776 C C . TRP A 1 93 ? 35.481 10.866 -23.728 1.00 59.50 93 TRP A C 1
ATOM 778 O O . TRP A 1 93 ? 35.694 9.661 -23.825 1.00 59.50 93 TRP A O 1
ATOM 788 N N . THR A 1 94 ? 36.414 11.774 -24.001 1.00 58.94 94 THR A N 1
ATOM 789 C CA . THR A 1 94 ? 37.783 11.429 -24.396 1.00 58.94 94 THR A CA 1
ATOM 790 C C . THR A 1 94 ? 38.751 11.979 -23.360 1.00 58.94 94 THR A C 1
ATOM 792 O O . THR A 1 94 ? 38.689 13.159 -23.019 1.00 58.94 94 THR A O 1
ATOM 795 N N . GLN A 1 95 ? 39.676 11.154 -22.875 1.00 65.12 95 GLN A N 1
ATOM 796 C CA . GLN A 1 95 ? 40.709 11.564 -21.927 1.00 65.12 95 GLN A CA 1
ATOM 797 C C . GLN A 1 95 ? 42.053 10.946 -22.327 1.00 65.12 95 GLN A C 1
ATOM 799 O O . GLN A 1 95 ? 42.170 9.729 -22.449 1.00 65.12 95 GLN A O 1
ATOM 804 N N . ARG A 1 96 ? 43.075 11.794 -22.536 1.00 72.06 96 ARG A N 1
ATOM 805 C CA . ARG A 1 96 ? 44.445 11.392 -22.933 1.00 72.06 96 ARG A CA 1
ATOM 806 C C . ARG A 1 96 ? 44.487 10.467 -24.165 1.00 72.06 96 ARG A C 1
ATOM 808 O O . ARG A 1 96 ? 45.144 9.435 -24.152 1.00 72.06 96 ARG A O 1
ATOM 815 N N . GLY A 1 97 ? 43.727 10.807 -25.208 1.00 62.31 97 GLY A N 1
ATOM 816 C CA . GLY A 1 97 ? 43.664 10.023 -26.451 1.00 62.31 97 GLY A CA 1
ATOM 817 C C . GLY A 1 97 ? 42.853 8.724 -26.365 1.00 62.31 97 GLY A C 1
ATOM 818 O O . GLY A 1 97 ? 42.635 8.090 -27.390 1.00 62.31 97 GLY A O 1
ATOM 819 N N . ARG A 1 98 ? 42.353 8.350 -25.179 1.00 55.69 98 ARG A N 1
ATOM 820 C CA . ARG A 1 98 ? 41.445 7.212 -24.986 1.00 55.69 98 ARG A CA 1
ATOM 821 C C . ARG A 1 98 ? 40.003 7.684 -24.938 1.00 55.69 98 ARG A C 1
ATOM 823 O O . ARG A 1 98 ? 39.711 8.733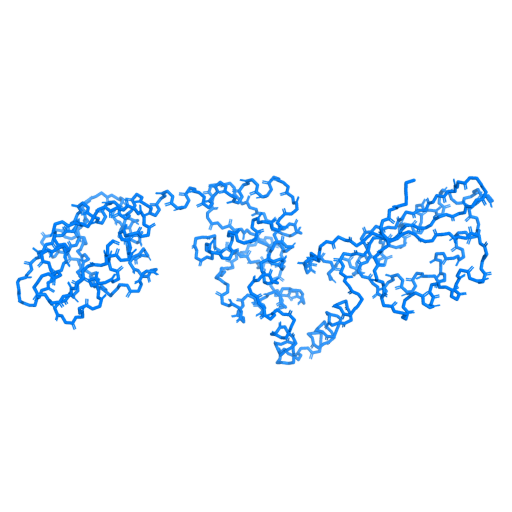 -24.357 1.00 55.69 98 ARG A O 1
ATOM 830 N N . GLN A 1 99 ? 39.114 6.917 -25.546 1.00 55.81 99 GLN A N 1
ATOM 831 C CA . GLN A 1 99 ? 37.681 7.172 -25.524 1.00 55.81 99 GLN A CA 1
ATOM 832 C C . GLN A 1 99 ? 37.048 6.354 -24.391 1.00 55.81 99 GLN A C 1
ATOM 834 O O . GLN A 1 99 ? 37.485 5.253 -24.074 1.00 55.81 99 GLN A O 1
ATOM 839 N N . TYR A 1 100 ? 36.035 6.905 -23.741 1.00 56.53 100 TYR A N 1
ATOM 840 C CA . TYR A 1 100 ? 35.340 6.270 -22.630 1.00 56.53 100 TYR A CA 1
ATOM 841 C C . TYR A 1 100 ? 33.850 6.301 -22.902 1.00 56.53 100 TYR A C 1
ATOM 843 O O . TYR A 1 100 ? 33.318 7.309 -23.373 1.00 56.53 100 TYR A O 1
ATOM 851 N N . LEU A 1 101 ? 33.194 5.197 -22.568 1.00 53.03 101 LEU A N 1
ATOM 852 C CA . LEU A 1 101 ? 31.749 5.061 -22.607 1.00 53.03 101 LEU A CA 1
ATOM 853 C C . LEU A 1 101 ? 31.287 4.653 -21.210 1.00 53.03 101 LEU A C 1
ATOM 855 O O . LEU A 1 101 ? 31.736 3.655 -20.657 1.00 53.03 101 LEU A O 1
ATOM 859 N N . TYR A 1 102 ? 30.399 5.436 -20.621 1.00 56.72 102 TYR A N 1
ATOM 860 C CA . TYR A 1 102 ? 29.744 5.109 -19.366 1.00 56.72 102 TYR A CA 1
ATOM 861 C C . TYR A 1 102 ? 28.303 4.741 -19.654 1.00 56.72 102 TYR A C 1
ATOM 863 O O . TYR A 1 102 ? 27.582 5.530 -20.263 1.00 56.72 102 TYR A O 1
ATOM 871 N N . ALA A 1 103 ? 27.895 3.570 -19.179 1.00 53.41 103 ALA A N 1
ATOM 872 C CA . ALA A 1 103 ? 26.519 3.113 -19.224 1.00 53.41 103 ALA A CA 1
ATOM 873 C C . ALA A 1 103 ? 26.054 2.806 -17.797 1.00 53.41 103 ALA A C 1
ATOM 875 O O . ALA A 1 103 ? 26.699 2.048 -17.070 1.00 53.41 103 ALA A O 1
ATOM 876 N N . LYS A 1 104 ? 24.933 3.405 -17.390 1.00 51.22 104 LYS A N 1
ATOM 877 C CA . LYS A 1 104 ? 24.293 3.129 -16.101 1.00 51.22 104 LYS A CA 1
ATOM 878 C C . LYS A 1 104 ? 23.044 2.284 -16.298 1.00 51.22 104 LYS A C 1
ATOM 880 O O . LYS A 1 104 ? 22.010 2.811 -16.717 1.00 51.22 104 LYS A O 1
ATOM 885 N N . CYS A 1 105 ? 23.125 1.008 -15.944 1.00 52.94 105 CYS A N 1
ATOM 886 C CA . CYS A 1 105 ? 21.966 0.122 -15.854 1.00 52.94 105 CYS A CA 1
ATOM 887 C C . CYS A 1 105 ? 21.363 0.225 -14.449 1.00 52.94 105 CYS A C 1
ATOM 889 O O . CYS A 1 105 ? 22.092 0.278 -13.462 1.00 52.94 105 CYS A O 1
ATOM 891 N N . MET A 1 106 ? 20.036 0.293 -14.355 1.00 50.84 106 MET A N 1
ATOM 892 C CA . MET A 1 106 ? 19.337 0.353 -13.058 1.00 50.84 106 MET A CA 1
ATOM 893 C C . MET A 1 106 ? 18.801 -1.001 -12.590 1.00 50.84 106 MET A C 1
ATOM 895 O O . MET A 1 106 ? 18.325 -1.101 -11.461 1.00 50.84 106 MET A O 1
ATOM 899 N N . VAL A 1 107 ? 18.875 -2.010 -13.459 1.00 54.84 107 VAL A N 1
ATOM 900 C CA . VAL A 1 107 ? 18.353 -3.361 -13.249 1.00 54.84 107 VAL A CA 1
ATOM 901 C C . VAL A 1 107 ? 19.404 -4.364 -13.761 1.00 54.84 107 VAL A C 1
ATOM 903 O O . VAL A 1 107 ? 19.989 -4.108 -14.822 1.00 54.84 107 VAL A O 1
ATOM 906 N N . PRO A 1 108 ? 19.679 -5.462 -13.033 1.00 57.75 108 PRO A N 1
ATOM 907 C CA . PRO A 1 108 ? 20.469 -6.595 -13.515 1.00 57.75 108 PRO A CA 1
ATOM 908 C C . PRO A 1 108 ? 19.971 -7.154 -14.859 1.00 57.75 108 PRO A C 1
ATOM 910 O O . PRO A 1 108 ? 18.783 -7.095 -15.169 1.00 57.75 108 PRO A O 1
ATOM 913 N N . ALA A 1 109 ? 20.879 -7.729 -15.653 1.00 56.53 109 ALA A N 1
ATOM 914 C CA . ALA A 1 109 ? 20.576 -8.295 -16.973 1.00 56.53 109 ALA A CA 1
ATOM 915 C C . ALA A 1 109 ? 19.488 -9.386 -16.932 1.00 56.53 109 ALA A C 1
ATOM 917 O O . ALA A 1 109 ? 18.538 -9.343 -17.714 1.00 56.53 109 ALA A O 1
ATOM 918 N N . SER A 1 110 ? 19.589 -10.311 -15.976 1.00 58.91 110 SER A N 1
ATOM 919 C CA . SER A 1 110 ? 18.622 -11.393 -15.764 1.00 58.91 110 SER A CA 1
ATOM 920 C C . SER A 1 110 ? 17.219 -10.872 -15.434 1.00 58.91 110 SER A C 1
ATOM 922 O O . SER A 1 110 ? 16.230 -11.321 -16.010 1.00 58.91 110 SER A O 1
ATOM 924 N N . GLU A 1 111 ? 17.124 -9.860 -14.571 1.00 60.28 111 GLU A N 1
ATOM 925 C CA . GLU A 1 111 ? 15.855 -9.213 -14.223 1.00 60.28 111 GLU A CA 1
ATOM 926 C C . GLU A 1 111 ? 15.261 -8.431 -15.412 1.00 60.28 111 GLU A C 1
ATOM 928 O O . GLU A 1 111 ? 14.044 -8.398 -15.592 1.00 60.28 111 GLU A O 1
ATOM 933 N N . ALA A 1 112 ? 16.097 -7.843 -16.275 1.00 59.03 112 ALA A N 1
ATOM 934 C CA . ALA A 1 112 ? 15.638 -7.160 -17.485 1.00 59.03 112 ALA A CA 1
ATOM 935 C C . ALA A 1 112 ? 15.004 -8.123 -18.505 1.00 59.03 112 ALA A C 1
ATOM 937 O O . ALA A 1 112 ? 13.961 -7.803 -19.083 1.00 59.03 112 ALA A O 1
ATOM 938 N N . LEU A 1 113 ? 15.602 -9.301 -18.710 1.00 60.31 113 LEU A N 1
ATOM 939 C CA . LEU A 1 113 ? 15.044 -10.349 -19.572 1.00 60.31 113 LEU A CA 1
ATOM 940 C C . LEU A 1 113 ? 13.716 -10.878 -19.013 1.00 60.31 113 LEU A C 1
ATOM 942 O O . LEU A 1 113 ? 12.744 -11.066 -19.751 1.00 60.31 113 LEU A O 1
ATOM 946 N N . PHE A 1 114 ? 13.653 -11.051 -17.695 1.00 65.62 114 PHE A N 1
ATOM 947 C CA . PHE A 1 114 ? 12.450 -11.495 -17.006 1.00 65.62 114 PHE A CA 1
ATOM 948 C C . PHE A 1 114 ? 11.273 -10.533 -17.230 1.00 65.62 114 PHE A C 1
ATOM 950 O O . PHE A 1 114 ? 10.176 -10.934 -17.620 1.00 65.62 114 PHE A O 1
ATOM 957 N N . LEU A 1 115 ? 11.518 -9.231 -17.087 1.00 66.75 115 LEU A N 1
ATOM 958 C CA . LEU A 1 115 ? 10.488 -8.214 -17.279 1.00 66.75 115 LEU A CA 1
ATOM 959 C C . LEU A 1 115 ? 10.039 -8.080 -18.746 1.00 66.75 115 LEU A C 1
ATOM 961 O O . LEU A 1 115 ? 8.870 -7.801 -19.006 1.00 66.75 115 LEU A O 1
ATOM 965 N N . ARG A 1 116 ? 10.922 -8.340 -19.719 1.00 66.25 116 ARG A N 1
ATOM 966 C CA . ARG A 1 116 ? 10.534 -8.450 -21.141 1.00 66.25 116 ARG A CA 1
ATOM 967 C C . ARG A 1 116 ? 9.598 -9.616 -21.399 1.00 66.25 116 ARG A C 1
ATOM 969 O O . ARG A 1 116 ? 8.672 -9.486 -22.192 1.00 66.25 116 ARG A O 1
ATOM 976 N N . THR A 1 117 ? 9.837 -10.734 -20.726 1.00 66.69 117 THR A N 1
ATOM 977 C CA . THR A 1 117 ? 8.991 -11.922 -20.837 1.00 66.69 117 THR A CA 1
ATOM 978 C C . THR A 1 117 ? 7.584 -11.613 -20.328 1.00 66.69 117 THR A C 1
ATOM 980 O O . THR A 1 117 ? 6.613 -11.857 -21.040 1.00 66.69 117 THR A O 1
ATOM 983 N N . ILE A 1 118 ? 7.477 -10.956 -19.165 1.00 70.19 118 ILE A N 1
ATOM 984 C CA . ILE A 1 118 ? 6.198 -10.447 -18.641 1.00 70.19 118 ILE A CA 1
ATOM 985 C C . ILE A 1 118 ? 5.494 -9.561 -19.677 1.00 70.19 118 ILE A C 1
ATOM 987 O O . ILE A 1 118 ? 4.312 -9.755 -19.951 1.00 70.19 118 ILE A O 1
ATOM 991 N N . LEU A 1 119 ? 6.212 -8.614 -20.285 1.00 68.69 119 LEU A N 1
ATOM 992 C CA . LEU A 1 119 ? 5.636 -7.727 -21.296 1.00 68.69 119 LEU A CA 1
ATOM 993 C C . LEU A 1 119 ? 5.142 -8.467 -22.539 1.00 68.69 119 LEU A C 1
ATOM 995 O O . LEU A 1 119 ? 4.066 -8.147 -23.037 1.00 68.69 119 LEU A O 1
ATOM 999 N N . GLY A 1 120 ? 5.914 -9.433 -23.040 1.00 65.88 120 GLY A N 1
ATOM 1000 C CA . GLY A 1 120 ? 5.538 -10.229 -24.207 1.00 65.88 120 GLY A CA 1
ATOM 1001 C C . GLY A 1 120 ? 4.221 -10.963 -23.978 1.00 65.88 120 GLY A C 1
ATOM 1002 O O . GLY A 1 120 ? 3.319 -10.883 -24.809 1.00 65.88 120 GLY A O 1
ATOM 1003 N N . PHE A 1 121 ? 4.065 -11.595 -22.813 1.00 69.50 121 PHE A N 1
ATOM 1004 C CA . PHE A 1 121 ? 2.815 -12.264 -22.455 1.00 69.50 121 PHE A CA 1
ATOM 1005 C C . PHE A 1 121 ? 1.666 -11.285 -22.200 1.00 69.50 121 PHE A C 1
ATOM 1007 O O . PHE A 1 121 ? 0.553 -11.541 -22.651 1.00 69.50 121 PHE A O 1
ATOM 1014 N N . ALA A 1 122 ? 1.927 -10.141 -21.564 1.00 68.62 122 ALA A N 1
ATOM 1015 C CA . ALA A 1 122 ? 0.910 -9.113 -21.348 1.00 68.62 122 ALA A CA 1
ATOM 1016 C C . ALA A 1 122 ? 0.405 -8.503 -22.670 1.00 68.62 122 ALA A C 1
ATOM 1018 O O . ALA A 1 122 ? -0.781 -8.207 -22.799 1.00 68.62 122 ALA A O 1
ATOM 1019 N N . TYR A 1 123 ? 1.283 -8.325 -23.664 1.00 68.25 123 TYR A N 1
ATOM 1020 C CA . TYR A 1 123 ? 0.912 -7.836 -24.998 1.00 68.25 123 TYR A CA 1
ATOM 1021 C C . TYR A 1 123 ? 0.003 -8.824 -25.739 1.00 68.25 123 TYR A C 1
ATOM 1023 O O . TYR A 1 123 ? -0.916 -8.413 -26.441 1.00 68.25 123 TYR A O 1
ATOM 1031 N N . LEU A 1 124 ? 0.232 -10.122 -25.534 1.00 71.56 124 LEU A N 1
ATOM 1032 C CA . LEU A 1 124 ? -0.611 -11.206 -26.043 1.00 71.56 124 LEU A CA 1
ATOM 1033 C C . LEU A 1 124 ? -1.866 -11.453 -25.179 1.00 71.56 124 LEU A C 1
ATOM 1035 O O . LEU A 1 124 ? -2.558 -12.442 -25.397 1.00 71.56 124 LEU A O 1
ATOM 1039 N N . ASP A 1 125 ? -2.140 -10.586 -24.195 1.00 77.38 125 ASP A N 1
ATOM 1040 C CA . ASP A 1 125 ? -3.245 -10.677 -23.225 1.00 77.38 125 ASP A CA 1
ATOM 1041 C C . ASP A 1 125 ? -3.263 -11.992 -22.413 1.00 77.38 125 ASP A C 1
ATOM 1043 O O . ASP A 1 125 ? -4.280 -12.382 -21.842 1.00 77.38 125 ASP A O 1
ATOM 1047 N N . ASN A 1 126 ? -2.114 -12.669 -22.301 1.00 80.44 126 ASN A N 1
ATOM 1048 C CA . ASN A 1 126 ? -1.955 -13.888 -21.510 1.00 80.44 126 ASN A CA 1
ATOM 1049 C C . ASN A 1 126 ? -1.644 -13.545 -20.044 1.00 80.44 126 ASN A C 1
ATOM 1051 O O . ASN A 1 126 ? -0.521 -13.703 -19.555 1.00 80.44 126 ASN A O 1
ATOM 1055 N N . MET A 1 127 ? -2.653 -13.016 -19.352 1.00 84.88 127 MET A N 1
ATOM 1056 C CA . MET A 1 127 ? -2.490 -12.449 -18.010 1.00 84.88 127 MET A CA 1
ATOM 1057 C C . MET A 1 127 ? -2.232 -13.502 -16.920 1.00 84.88 127 MET A C 1
ATOM 1059 O O . MET A 1 127 ? -1.602 -13.183 -15.920 1.00 84.88 127 MET A O 1
ATOM 1063 N N . GLU A 1 128 ? -2.626 -14.758 -17.128 1.00 86.81 128 GLU A N 1
ATOM 1064 C CA . GLU A 1 128 ? -2.362 -15.856 -16.184 1.00 86.81 128 GLU A CA 1
ATOM 1065 C C . GLU A 1 128 ? -0.863 -16.199 -16.103 1.00 86.81 128 GLU A C 1
ATOM 1067 O O . GLU A 1 128 ? -0.287 -16.355 -15.019 1.00 86.81 128 GLU A O 1
ATOM 1072 N N . VAL A 1 129 ? -0.185 -16.236 -17.257 1.00 76.62 129 VAL A N 1
ATOM 1073 C CA . VAL A 1 129 ? 1.275 -16.399 -17.307 1.00 76.62 129 VAL A CA 1
ATOM 1074 C C . VAL A 1 129 ? 1.967 -15.176 -16.708 1.00 76.62 129 VAL A C 1
ATOM 1076 O O . VAL A 1 129 ? 2.938 -15.321 -15.964 1.00 76.62 129 VAL A O 1
ATOM 1079 N N . VAL A 1 130 ? 1.448 -13.973 -16.974 1.00 76.50 130 VAL A N 1
ATOM 1080 C CA . VAL A 1 130 ? 1.951 -12.734 -16.362 1.00 76.50 130 VAL A CA 1
ATOM 1081 C C . VAL A 1 130 ? 1.895 -12.817 -14.840 1.00 76.50 130 VAL A C 1
ATOM 1083 O O . VAL A 1 130 ? 2.897 -12.509 -14.201 1.00 76.50 130 VAL A O 1
ATOM 1086 N N . ASP A 1 131 ? 0.795 -13.280 -14.250 1.00 86.75 131 ASP A N 1
ATOM 1087 C CA . ASP A 1 131 ? 0.684 -13.403 -12.793 1.00 86.75 131 ASP A CA 1
ATOM 1088 C C . ASP A 1 131 ? 1.715 -14.359 -12.212 1.00 86.75 131 ASP A C 1
ATOM 1090 O O . ASP A 1 131 ? 2.377 -14.039 -11.225 1.00 86.75 131 ASP A O 1
ATOM 1094 N N . THR A 1 132 ? 1.882 -15.514 -12.857 1.00 81.62 132 THR A N 1
ATOM 1095 C CA . THR A 1 132 ? 2.855 -16.532 -12.450 1.00 81.62 132 THR A CA 1
ATOM 1096 C C . THR A 1 132 ? 4.267 -15.948 -12.443 1.00 81.62 132 THR A C 1
ATOM 1098 O O . THR A 1 132 ? 5.020 -16.103 -11.478 1.00 81.62 132 THR A O 1
ATOM 1101 N N . LEU A 1 133 ? 4.613 -15.202 -13.494 1.00 78.06 133 LEU A N 1
ATOM 1102 C CA . LEU A 1 133 ? 5.901 -14.528 -13.595 1.00 78.06 133 LEU A CA 1
ATOM 1103 C C . LEU A 1 133 ? 6.043 -13.421 -12.539 1.00 78.06 133 LEU A C 1
ATOM 1105 O O . LEU A 1 133 ? 7.073 -13.350 -11.870 1.00 78.06 133 LEU A O 1
ATOM 1109 N N . LEU A 1 134 ? 5.019 -12.593 -12.329 1.00 83.38 134 LEU A N 1
ATOM 1110 C CA . LEU A 1 134 ? 5.034 -11.517 -11.332 1.00 83.38 134 LEU A CA 1
ATOM 1111 C C . LEU A 1 134 ? 5.206 -12.040 -9.901 1.00 83.38 134 LEU A C 1
ATOM 1113 O O . LEU A 1 134 ? 5.985 -11.456 -9.145 1.00 83.38 134 LEU A O 1
ATOM 1117 N N . LEU A 1 135 ? 4.545 -13.145 -9.546 1.00 86.25 135 LEU A N 1
ATOM 1118 C CA . LEU A 1 135 ? 4.697 -13.808 -8.245 1.00 86.25 135 LEU A CA 1
ATOM 1119 C C . LEU A 1 135 ? 6.122 -14.325 -8.027 1.00 86.25 135 LEU A C 1
ATOM 1121 O O . LEU A 1 135 ? 6.656 -14.205 -6.929 1.00 86.25 135 LEU A O 1
ATOM 1125 N N . SER A 1 136 ? 6.763 -14.856 -9.072 1.00 80.31 136 SER A N 1
ATOM 1126 C CA . SER A 1 136 ? 8.163 -15.290 -8.978 1.00 80.31 136 SER A CA 1
ATOM 1127 C C . SER A 1 136 ? 9.156 -14.119 -8.932 1.00 80.31 136 SER A C 1
ATOM 1129 O O . SER A 1 136 ? 10.201 -14.209 -8.291 1.00 80.31 136 SER A O 1
ATOM 1131 N N . PHE A 1 137 ? 8.829 -12.997 -9.581 1.00 78.62 137 PHE A N 1
ATOM 1132 C CA . PHE A 1 137 ? 9.675 -11.805 -9.598 1.00 78.62 137 PHE A CA 1
ATOM 1133 C C . PHE A 1 137 ? 9.655 -11.076 -8.254 1.00 78.62 137 PHE A C 1
ATOM 1135 O O . PHE A 1 137 ? 10.709 -10.734 -7.708 1.00 78.62 137 PHE A O 1
ATOM 1142 N N . ILE A 1 138 ? 8.453 -10.854 -7.717 1.00 84.31 138 ILE A N 1
ATOM 1143 C CA . ILE A 1 138 ? 8.194 -10.193 -6.438 1.00 84.31 138 ILE A CA 1
ATOM 1144 C C . ILE A 1 138 ? 7.959 -11.285 -5.389 1.00 84.31 138 ILE A C 1
ATOM 1146 O O . ILE A 1 138 ? 6.854 -11.527 -4.920 1.00 84.31 138 ILE A O 1
ATOM 1150 N N . ASP A 1 139 ? 9.045 -11.954 -5.023 1.00 83.44 139 ASP A N 1
ATOM 1151 C CA . ASP A 1 139 ? 9.050 -13.066 -4.065 1.00 83.44 139 ASP A CA 1
ATOM 1152 C C . ASP A 1 139 ? 8.982 -12.619 -2.592 1.00 83.44 139 ASP A C 1
ATOM 1154 O O . ASP A 1 139 ? 8.873 -13.451 -1.692 1.00 83.44 139 ASP A O 1
ATOM 1158 N N . ASN A 1 140 ? 9.070 -11.313 -2.319 1.00 87.75 140 ASN A N 1
ATOM 1159 C CA . ASN A 1 140 ? 9.034 -10.774 -0.965 1.00 87.75 140 ASN A CA 1
ATOM 1160 C C . ASN A 1 140 ? 8.562 -9.310 -0.905 1.00 87.75 140 ASN A C 1
ATOM 1162 O O . ASN A 1 140 ? 8.542 -8.575 -1.899 1.00 87.75 140 ASN A O 1
ATOM 1166 N N . GLU A 1 141 ? 8.227 -8.869 0.311 1.00 89.69 141 GLU A N 1
ATOM 1167 C CA . GLU A 1 141 ? 7.728 -7.518 0.590 1.00 89.69 141 GLU A CA 1
ATOM 1168 C C . GLU A 1 141 ? 8.759 -6.416 0.279 1.00 89.69 141 GLU A C 1
ATOM 1170 O O . GLU A 1 141 ? 8.390 -5.297 -0.069 1.00 89.69 141 GLU A O 1
ATOM 1175 N N . ASP A 1 142 ? 10.059 -6.717 0.339 1.00 86.38 142 ASP A N 1
ATOM 1176 C CA . ASP A 1 142 ? 11.123 -5.756 0.045 1.00 86.38 142 ASP A CA 1
ATOM 1177 C C . ASP A 1 142 ? 11.187 -5.414 -1.450 1.00 86.38 142 ASP A C 1
ATOM 1179 O O . ASP A 1 142 ? 11.267 -4.240 -1.828 1.00 86.38 142 ASP A O 1
ATOM 1183 N N . LYS A 1 143 ? 11.073 -6.426 -2.316 1.00 83.25 143 LYS A N 1
ATOM 1184 C CA . LYS A 1 143 ? 10.948 -6.231 -3.766 1.00 83.25 143 LYS A CA 1
ATOM 1185 C C . LYS A 1 143 ? 9.662 -5.489 -4.111 1.00 83.25 143 LYS A C 1
ATOM 1187 O O . LYS A 1 143 ? 9.713 -4.556 -4.914 1.00 83.25 143 LYS A O 1
ATOM 1192 N N . LEU A 1 144 ? 8.547 -5.818 -3.453 1.00 90.00 144 LEU A N 1
ATOM 1193 C CA . LEU A 1 144 ? 7.289 -5.082 -3.610 1.00 90.00 144 LEU A CA 1
ATOM 1194 C C . LEU A 1 144 ? 7.448 -3.611 -3.196 1.00 90.00 144 LEU A C 1
ATOM 1196 O O . LEU A 1 144 ? 7.011 -2.708 -3.908 1.00 90.00 144 LEU A O 1
ATOM 1200 N N . ALA A 1 145 ? 8.124 -3.342 -2.080 1.00 89.38 145 ALA A N 1
ATOM 1201 C CA . ALA A 1 145 ? 8.372 -1.987 -1.603 1.00 89.38 145 ALA A CA 1
ATOM 1202 C C . ALA A 1 145 ? 9.273 -1.192 -2.557 1.00 89.38 145 ALA A C 1
ATOM 1204 O O . ALA A 1 145 ? 9.012 -0.017 -2.826 1.00 89.38 145 ALA A O 1
ATOM 1205 N N . ARG A 1 146 ? 10.319 -1.815 -3.108 1.00 83.25 146 ARG A N 1
ATOM 1206 C CA . ARG A 1 146 ? 11.174 -1.202 -4.136 1.00 83.25 146 ARG A CA 1
ATOM 1207 C C . ARG A 1 146 ? 10.400 -0.936 -5.427 1.00 83.25 146 ARG A C 1
ATOM 1209 O O . ARG A 1 146 ? 10.597 0.116 -6.034 1.00 83.25 146 ARG A O 1
ATOM 1216 N N . PHE A 1 147 ? 9.507 -1.847 -5.808 1.00 86.69 147 PHE A N 1
ATOM 1217 C CA . PHE A 1 147 ? 8.592 -1.685 -6.933 1.00 86.69 147 PHE A CA 1
ATOM 1218 C C . PHE A 1 147 ? 7.669 -0.478 -6.755 1.00 86.69 147 PHE A C 1
ATOM 1220 O O . PHE A 1 147 ? 7.679 0.452 -7.565 1.00 86.69 147 PHE A O 1
ATOM 1227 N N . VAL A 1 148 ? 6.935 -0.429 -5.647 1.00 90.19 148 VAL A N 1
ATOM 1228 C CA . VAL A 1 148 ? 6.025 0.682 -5.353 1.00 90.19 148 VAL A CA 1
ATOM 1229 C C . VAL A 1 148 ? 6.799 1.996 -5.186 1.00 90.19 148 VAL A C 1
ATOM 1231 O O . VAL A 1 148 ? 6.326 3.046 -5.615 1.00 90.19 148 VAL A O 1
ATOM 1234 N N . ALA A 1 149 ? 8.022 1.973 -4.647 1.00 85.69 149 ALA A N 1
ATOM 1235 C CA . ALA A 1 149 ? 8.873 3.161 -4.594 1.00 85.69 149 ALA A CA 1
ATOM 1236 C C . ALA A 1 149 ? 9.247 3.672 -5.994 1.00 85.69 149 ALA A C 1
ATOM 1238 O O . ALA A 1 149 ? 9.173 4.878 -6.241 1.00 85.69 149 ALA A O 1
ATOM 1239 N N . GLY A 1 150 ? 9.601 2.777 -6.918 1.00 79.06 150 GLY A N 1
ATOM 1240 C CA . GLY A 1 150 ? 9.878 3.142 -8.305 1.00 79.06 150 GLY A CA 1
ATOM 1241 C C . GLY A 1 150 ? 8.651 3.680 -9.037 1.00 79.06 150 GLY A C 1
ATOM 1242 O O . GLY A 1 150 ? 8.770 4.677 -9.752 1.00 79.06 150 GLY A O 1
ATOM 1243 N N . LEU A 1 151 ? 7.474 3.097 -8.796 1.00 84.44 151 LEU A N 1
ATOM 1244 C CA . LEU A 1 151 ? 6.186 3.596 -9.286 1.00 84.44 151 LEU A CA 1
ATOM 1245 C C . LEU A 1 151 ? 5.908 5.022 -8.787 1.00 84.44 151 LEU A C 1
ATOM 1247 O O . LEU A 1 151 ? 5.591 5.923 -9.562 1.00 84.44 151 LEU A O 1
ATOM 1251 N N . ILE A 1 152 ? 6.075 5.256 -7.483 1.00 86.50 152 ILE A N 1
ATOM 1252 C CA . ILE A 1 152 ? 5.799 6.556 -6.863 1.00 86.50 152 ILE A CA 1
ATOM 1253 C C . ILE A 1 152 ? 6.766 7.629 -7.357 1.00 86.50 152 ILE A C 1
ATOM 1255 O O . ILE A 1 152 ? 6.370 8.771 -7.589 1.00 86.50 152 ILE A O 1
ATOM 1259 N N . ASP A 1 153 ? 8.044 7.308 -7.494 1.00 78.44 153 ASP A N 1
ATOM 1260 C CA . ASP A 1 153 ? 9.043 8.254 -7.974 1.00 78.44 153 ASP A CA 1
ATOM 1261 C C . ASP A 1 153 ? 8.912 8.552 -9.470 1.00 78.44 153 ASP A C 1
ATOM 1263 O O . ASP A 1 153 ? 9.107 9.710 -9.848 1.00 78.44 153 ASP A O 1
ATOM 1267 N N . GLY A 1 154 ? 8.570 7.555 -10.290 1.00 74.00 154 GLY A N 1
ATOM 1268 C CA . GLY A 1 154 ? 8.335 7.721 -11.723 1.00 74.00 154 GLY A CA 1
ATOM 1269 C C . GLY A 1 154 ? 7.072 8.527 -11.999 1.00 74.00 154 GLY A C 1
ATOM 1270 O O . GLY A 1 154 ? 7.154 9.646 -12.502 1.00 74.00 154 GLY A O 1
ATOM 1271 N N . ASP A 1 155 ? 5.935 7.987 -11.572 1.00 79.38 155 ASP A N 1
ATOM 1272 C CA . ASP A 1 155 ? 4.606 8.383 -12.056 1.00 79.38 155 ASP A CA 1
ATOM 1273 C C . ASP A 1 155 ? 3.665 8.783 -10.913 1.00 79.38 155 ASP A C 1
ATOM 1275 O O . ASP A 1 155 ? 2.562 9.283 -11.128 1.00 79.38 155 ASP A O 1
ATOM 1279 N N . GLY A 1 156 ? 4.107 8.606 -9.666 1.00 85.12 156 GLY A N 1
ATOM 1280 C CA . GLY A 1 156 ? 3.355 8.998 -8.483 1.00 85.12 156 GLY A CA 1
ATOM 1281 C C . GLY A 1 156 ? 3.457 10.483 -8.133 1.00 85.12 156 GLY A C 1
ATOM 1282 O O . GLY A 1 156 ? 4.518 11.112 -8.192 1.00 85.12 156 GLY A O 1
ATOM 1283 N N . CYS A 1 157 ? 2.362 11.038 -7.630 1.00 89.19 157 CYS A N 1
ATOM 1284 C CA . CYS A 1 157 ? 2.311 12.328 -6.963 1.00 89.19 157 CYS A CA 1
ATOM 1285 C C . CYS A 1 157 ? 1.779 12.157 -5.543 1.00 89.19 157 CYS A C 1
ATOM 1287 O O . CYS A 1 157 ? 0.596 11.909 -5.305 1.00 89.19 157 CYS A O 1
ATOM 1289 N N . VAL A 1 158 ? 2.678 12.334 -4.574 1.00 91.50 158 VAL A N 1
ATOM 1290 C CA . VAL A 1 158 ? 2.314 12.386 -3.158 1.00 91.50 158 VAL A CA 1
ATOM 1291 C C . VAL A 1 158 ? 1.638 13.735 -2.907 1.00 91.50 158 VAL A C 1
ATOM 1293 O O . VAL A 1 158 ? 2.304 14.781 -2.845 1.00 91.50 158 VAL A O 1
ATOM 1296 N N . ARG A 1 159 ? 0.307 13.733 -2.814 1.00 86.44 159 ARG A N 1
ATOM 1297 C CA . ARG A 1 159 ? -0.489 14.945 -2.589 1.00 86.44 159 ARG A CA 1
ATOM 1298 C C . ARG A 1 159 ? -0.248 15.477 -1.179 1.00 86.44 159 ARG A C 1
ATOM 1300 O O . ARG A 1 159 ? -0.049 14.725 -0.230 1.00 86.44 159 ARG A O 1
ATOM 1307 N N . LYS A 1 160 ? -0.232 16.802 -1.038 1.00 79.62 160 LYS A N 1
ATOM 1308 C CA . LYS A 1 160 ? -0.156 17.438 0.280 1.00 79.62 160 LYS A CA 1
ATOM 1309 C C . LYS A 1 160 ? -1.499 17.231 0.988 1.00 79.62 160 LYS A C 1
ATOM 1311 O O . LYS A 1 160 ? -2.538 17.385 0.355 1.00 79.62 160 LYS A O 1
ATOM 1316 N N . ASP A 1 161 ? -1.458 16.860 2.265 1.00 76.75 161 ASP A N 1
ATOM 1317 C CA . ASP A 1 161 ? -2.635 16.751 3.142 1.00 76.75 161 ASP A CA 1
ATOM 1318 C C . ASP A 1 161 ? -3.709 15.740 2.704 1.00 76.75 161 ASP A C 1
ATOM 1320 O O . ASP A 1 161 ? -4.841 15.790 3.179 1.00 76.75 161 ASP A O 1
ATOM 1324 N N . ARG A 1 162 ? -3.359 14.787 1.834 1.00 83.56 162 ARG A N 1
ATOM 1325 C CA . ARG A 1 162 ? -4.238 13.680 1.449 1.00 83.56 162 ARG A CA 1
ATOM 1326 C C . ARG A 1 162 ? -3.526 12.357 1.702 1.00 83.56 162 ARG A C 1
ATOM 1328 O O . ARG A 1 162 ? -2.370 12.196 1.321 1.00 83.56 162 ARG A O 1
ATOM 1335 N N . TYR A 1 163 ? -4.214 11.409 2.335 1.00 88.81 163 TYR A N 1
ATOM 1336 C CA . TYR A 1 163 ? -3.673 10.086 2.681 1.00 88.81 163 TYR A CA 1
ATOM 1337 C C 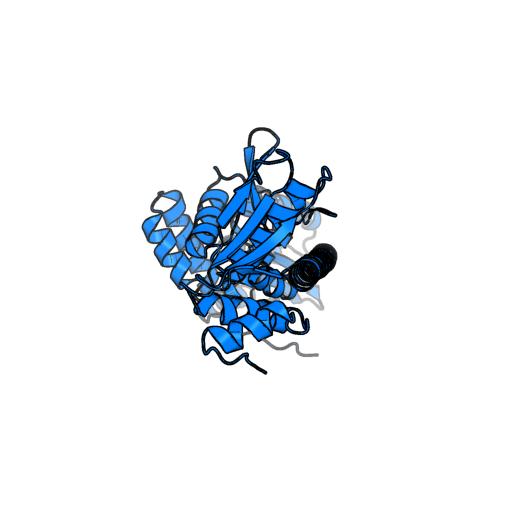. TYR A 1 163 ? -3.662 9.116 1.496 1.00 88.81 163 TYR A C 1
ATOM 1339 O O . TYR A 1 163 ? -3.986 7.937 1.636 1.00 88.81 163 TYR A O 1
ATOM 1347 N N . TYR A 1 164 ? -3.302 9.617 0.320 1.00 92.44 164 TYR A N 1
ATOM 1348 C CA . TYR A 1 164 ? -3.196 8.817 -0.883 1.00 92.44 164 TYR A CA 1
ATOM 1349 C C . TYR A 1 164 ? -2.126 9.358 -1.833 1.00 92.44 164 TYR A C 1
ATOM 1351 O O . TYR A 1 164 ? -1.707 10.518 -1.748 1.00 92.44 164 TYR A O 1
ATOM 1359 N N . ILE A 1 165 ? -1.700 8.503 -2.756 1.00 94.56 165 ILE A N 1
ATOM 1360 C CA . ILE A 1 165 ? -0.749 8.819 -3.818 1.00 94.56 165 ILE A CA 1
ATOM 1361 C C . ILE A 1 165 ? -1.452 8.579 -5.150 1.00 94.56 165 ILE A C 1
ATOM 1363 O O . ILE A 1 165 ? -1.901 7.466 -5.406 1.00 94.56 165 ILE A O 1
ATOM 1367 N N . ASP A 1 166 ? -1.562 9.616 -5.976 1.00 93.88 166 ASP A N 1
ATOM 1368 C CA . ASP A 1 166 ? -2.074 9.469 -7.342 1.00 93.88 166 ASP A CA 1
ATOM 1369 C C . ASP A 1 166 ? -0.937 8.942 -8.227 1.00 93.88 166 ASP A C 1
ATOM 1371 O O . ASP A 1 166 ? 0.156 9.505 -8.184 1.00 93.88 166 ASP A O 1
ATOM 1375 N N . VAL A 1 167 ? -1.168 7.892 -9.009 1.00 91.12 167 VAL A N 1
ATOM 1376 C CA . VAL A 1 167 ? -0.195 7.316 -9.948 1.00 91.12 167 VAL A CA 1
ATOM 1377 C C . VAL A 1 167 ? -0.721 7.512 -11.365 1.00 91.12 167 VAL A C 1
ATOM 1379 O O . VAL A 1 167 ? -1.761 6.965 -11.729 1.00 91.12 167 VAL A O 1
ATOM 1382 N N . PHE A 1 168 ? -0.004 8.301 -12.164 1.00 84.31 168 PHE A N 1
ATOM 1383 C CA . PHE A 1 168 ? -0.441 8.756 -13.487 1.00 84.31 168 PHE A CA 1
ATOM 1384 C C . PHE A 1 168 ? -0.115 7.764 -14.610 1.00 84.31 168 PHE A C 1
ATOM 1386 O O . PHE A 1 168 ? 0.430 8.136 -15.643 1.00 84.31 168 PHE A O 1
ATOM 1393 N N . ILE A 1 169 ? -0.488 6.501 -14.409 1.00 81.38 169 ILE A N 1
ATOM 1394 C CA . ILE A 1 169 ? -0.449 5.457 -15.437 1.00 81.38 169 ILE A CA 1
ATOM 1395 C C . ILE A 1 169 ? -1.898 5.103 -15.788 1.00 81.38 169 ILE A C 1
ATOM 1397 O O . ILE A 1 169 ? -2.632 4.677 -14.890 1.00 81.38 169 ILE A O 1
ATOM 1401 N N . PRO A 1 170 ? -2.344 5.294 -17.044 1.00 82.56 170 PRO A N 1
ATOM 1402 C CA . PRO A 1 170 ? -3.707 4.957 -17.438 1.00 82.56 170 PRO A CA 1
ATOM 1403 C C . PRO A 1 170 ? -3.985 3.467 -17.232 1.00 82.56 170 PRO A C 1
ATOM 1405 O O . PRO A 1 170 ? -3.214 2.633 -17.709 1.00 82.56 170 PRO A O 1
ATOM 1408 N N . LEU A 1 171 ? -5.102 3.125 -16.589 1.00 87.88 171 LEU A N 1
ATOM 1409 C CA . LEU A 1 171 ? -5.502 1.733 -16.336 1.00 87.88 171 LEU A CA 1
ATOM 1410 C C . LEU A 1 171 ? -5.615 0.906 -17.623 1.00 87.88 171 LEU A C 1
ATOM 1412 O O . LEU A 1 171 ? -5.303 -0.279 -17.625 1.00 87.88 171 LEU A O 1
ATOM 1416 N N . SER A 1 172 ? -6.046 1.539 -18.716 1.00 80.50 172 SER A N 1
ATOM 1417 C CA . SER A 1 172 ? -6.201 0.907 -20.029 1.00 80.50 172 SER A CA 1
ATOM 1418 C C . SER A 1 172 ? -4.879 0.655 -20.759 1.00 80.50 172 SER A C 1
ATOM 1420 O O . SER A 1 172 ? -4.862 -0.078 -21.747 1.00 80.50 172 SER A O 1
ATOM 1422 N N . SER A 1 173 ? -3.772 1.252 -20.306 1.00 78.38 173 SER A N 1
ATOM 1423 C CA . SER A 1 173 ? -2.458 1.014 -20.905 1.00 78.38 173 SER A CA 1
ATOM 1424 C C . SER A 1 173 ? -1.925 -0.373 -20.537 1.00 78.38 173 SER A C 1
ATOM 1426 O O . SER A 1 173 ? -2.292 -0.937 -19.508 1.00 78.38 173 SER A O 1
ATOM 1428 N N . LEU A 1 174 ? -1.011 -0.913 -21.349 1.00 72.44 174 LEU A N 1
ATOM 1429 C CA . LEU A 1 174 ? -0.344 -2.186 -21.054 1.00 72.44 174 LEU A CA 1
ATOM 1430 C C . LEU A 1 174 ? 0.367 -2.159 -19.689 1.00 72.44 174 LEU A C 1
ATOM 1432 O O . LEU A 1 174 ? 0.272 -3.111 -18.920 1.00 72.44 174 LEU A O 1
ATOM 1436 N N . GLU A 1 175 ? 1.032 -1.047 -19.358 1.00 75.00 175 GLU A N 1
ATOM 1437 C CA . GLU A 1 175 ? 1.641 -0.865 -18.035 1.00 75.00 175 GLU A CA 1
ATOM 1438 C C . GLU A 1 175 ? 0.584 -0.790 -16.941 1.00 75.00 175 GLU A C 1
ATOM 1440 O O . GLU A 1 175 ? 0.751 -1.419 -15.904 1.00 75.00 175 GLU A O 1
ATOM 1445 N N . GLY A 1 176 ? -0.522 -0.083 -17.180 1.00 83.75 176 GLY A N 1
ATOM 1446 C CA . GLY A 1 176 ? -1.653 -0.029 -16.260 1.00 83.75 176 GLY A CA 1
ATOM 1447 C C . GLY A 1 176 ? -2.199 -1.417 -15.944 1.00 83.75 176 GLY A C 1
ATOM 1448 O O . GLY A 1 176 ? -2.363 -1.743 -14.772 1.00 83.75 176 GLY A O 1
ATOM 1449 N N . LYS A 1 177 ? -2.378 -2.274 -16.956 1.00 84.75 177 LYS A N 1
ATOM 1450 C CA . LYS A 1 177 ? -2.776 -3.674 -16.754 1.00 84.75 177 LYS A CA 1
ATOM 1451 C C . LYS A 1 177 ? -1.798 -4.410 -15.832 1.00 84.75 177 LYS A C 1
ATOM 1453 O O . LYS A 1 177 ? -2.231 -5.014 -14.857 1.00 84.75 177 LYS A O 1
ATOM 1458 N N . ILE A 1 178 ? -0.491 -4.326 -16.094 1.00 84.19 178 ILE A N 1
ATOM 1459 C CA . ILE A 1 178 ? 0.547 -5.007 -15.293 1.00 84.19 178 ILE A CA 1
ATOM 1460 C C . ILE A 1 178 ? 0.611 -4.451 -13.867 1.00 84.19 178 ILE A C 1
ATOM 1462 O O . ILE A 1 178 ? 0.642 -5.221 -12.909 1.00 84.19 178 ILE A O 1
ATOM 1466 N N . VAL A 1 179 ? 0.598 -3.125 -13.707 1.00 89.75 179 VAL A N 1
ATOM 1467 C CA . VAL A 1 179 ? 0.563 -2.461 -12.397 1.00 89.75 179 VAL A CA 1
ATOM 1468 C C . VAL A 1 179 ? -0.672 -2.909 -11.624 1.00 89.75 179 VAL A C 1
ATOM 1470 O O . VAL A 1 179 ? -0.536 -3.297 -10.469 1.00 89.75 179 VAL A O 1
ATOM 1473 N N . GLY A 1 180 ? -1.844 -2.933 -12.263 1.00 93.12 180 GLY A N 1
ATOM 1474 C CA . GLY A 1 180 ? -3.079 -3.455 -11.682 1.00 93.12 180 GLY A CA 1
ATOM 1475 C C . GLY A 1 180 ? -2.911 -4.882 -11.164 1.00 93.12 180 GLY A C 1
ATOM 1476 O O . GLY A 1 180 ? -3.172 -5.122 -9.989 1.00 93.12 180 GLY A O 1
ATOM 1477 N N . ARG A 1 181 ? -2.357 -5.797 -11.978 1.00 92.44 181 ARG A N 1
ATOM 1478 C CA . ARG A 1 181 ? -2.078 -7.178 -11.538 1.00 92.44 181 ARG A CA 1
ATOM 1479 C C . ARG A 1 181 ? -1.152 -7.237 -10.335 1.00 92.44 181 ARG A C 1
ATOM 1481 O O . ARG A 1 181 ? -1.450 -7.965 -9.400 1.00 92.44 181 ARG A O 1
ATOM 1488 N N . ILE A 1 182 ? -0.061 -6.470 -10.320 1.00 92.44 182 ILE A N 1
ATOM 1489 C CA . ILE A 1 182 ? 0.847 -6.440 -9.163 1.00 92.44 182 ILE A CA 1
ATOM 1490 C C . ILE A 1 182 ? 0.096 -5.954 -7.918 1.00 92.44 182 ILE A C 1
ATOM 1492 O O . ILE A 1 182 ? 0.177 -6.574 -6.861 1.00 92.44 182 ILE A O 1
ATOM 1496 N N . LEU A 1 183 ? -0.659 -4.860 -8.019 1.00 95.00 183 LEU A N 1
ATOM 1497 C CA . LEU A 1 183 ? -1.404 -4.344 -6.872 1.00 95.00 183 LEU A CA 1
ATOM 1498 C C . LEU A 1 183 ? -2.439 -5.364 -6.365 1.00 95.00 183 LEU A C 1
ATOM 1500 O O . LEU A 1 183 ? -2.541 -5.556 -5.154 1.00 95.00 183 LEU A O 1
ATOM 1504 N N . ASP A 1 184 ? -3.137 -6.055 -7.267 1.00 95.25 184 ASP A N 1
ATOM 1505 C CA . ASP A 1 184 ? -4.132 -7.077 -6.930 1.00 95.25 184 ASP A CA 1
ATOM 1506 C C . ASP A 1 184 ? -3.491 -8.325 -6.293 1.00 95.25 184 ASP A C 1
ATOM 1508 O O . ASP A 1 184 ? -3.901 -8.737 -5.205 1.00 95.25 184 ASP A O 1
ATOM 1512 N N . LEU A 1 185 ? -2.453 -8.894 -6.923 1.00 94.06 185 LEU A N 1
ATOM 1513 C CA . LEU A 1 185 ? -1.747 -10.104 -6.466 1.00 94.06 185 LEU A CA 1
ATOM 1514 C C . LEU A 1 185 ? -1.142 -9.928 -5.075 1.00 94.06 185 LEU A C 1
ATOM 1516 O O . LEU A 1 185 ? -1.190 -10.839 -4.251 1.00 94.06 185 LEU A O 1
ATOM 1520 N N . PHE A 1 186 ? -0.598 -8.742 -4.802 1.00 94.00 186 PHE A N 1
ATOM 1521 C CA . PHE A 1 186 ? 0.029 -8.423 -3.522 1.00 94.00 186 PHE A CA 1
ATOM 1522 C C . PHE A 1 186 ? -0.906 -7.675 -2.569 1.00 94.00 186 PHE A C 1
ATOM 1524 O O . PHE A 1 186 ? -0.469 -7.163 -1.538 1.00 94.00 186 PHE A O 1
ATOM 1531 N N . THR A 1 187 ? -2.208 -7.633 -2.870 1.00 94.50 187 THR A N 1
ATOM 1532 C CA . THR A 1 187 ? -3.265 -7.062 -2.018 1.00 94.50 187 THR A CA 1
ATOM 1533 C C . THR A 1 187 ? -3.044 -5.599 -1.611 1.00 94.50 187 THR A C 1
ATOM 1535 O O . THR A 1 187 ? -3.565 -5.135 -0.592 1.00 94.50 187 THR A O 1
ATOM 1538 N N . VAL A 1 188 ? -2.302 -4.845 -2.424 1.00 95.00 188 VAL A N 1
ATOM 1539 C CA . VAL A 1 188 ? -2.037 -3.422 -2.205 1.00 95.00 188 VAL A CA 1
ATOM 1540 C C . VAL A 1 188 ? -3.328 -2.651 -2.446 1.00 95.00 188 VAL A C 1
ATOM 1542 O O . VAL A 1 188 ? -3.887 -2.669 -3.537 1.00 95.00 188 VAL A O 1
ATOM 1545 N N . LYS A 1 189 ? -3.824 -1.941 -1.432 1.00 94.62 189 LYS A N 1
ATOM 1546 C CA . LYS A 1 189 ? -5.108 -1.235 -1.515 1.00 94.62 189 LYS A CA 1
ATOM 1547 C C . LYS A 1 189 ? -5.016 0.010 -2.393 1.00 94.62 189 LYS A C 1
ATOM 1549 O O . LYS A 1 189 ? -4.278 0.951 -2.078 1.00 94.62 189 LYS A O 1
ATOM 1554 N N . TYR A 1 190 ? -5.813 0.048 -3.455 1.00 96.50 190 TYR A N 1
ATOM 1555 C CA . TYR A 1 190 ? -5.951 1.205 -4.333 1.00 96.50 190 TYR A CA 1
ATOM 1556 C C . TYR A 1 190 ? -7.417 1.475 -4.683 1.00 96.50 190 TYR A C 1
ATOM 1558 O O . TYR A 1 190 ? -8.272 0.597 -4.608 1.00 96.50 190 TYR A O 1
ATOM 1566 N N . SER A 1 191 ? -7.690 2.715 -5.066 1.00 96.44 191 SER A N 1
ATOM 1567 C CA . SER A 1 191 ? -8.909 3.130 -5.758 1.00 96.44 191 SER A CA 1
ATOM 1568 C C . SER A 1 191 ? -8.544 3.686 -7.128 1.00 96.44 191 SER A C 1
ATOM 1570 O O . SER A 1 191 ? -7.365 3.836 -7.461 1.00 96.44 191 SER A O 1
ATOM 1572 N N . THR A 1 192 ? -9.550 4.005 -7.929 1.00 96.69 192 THR A N 1
ATOM 1573 C CA . THR A 1 192 ? -9.363 4.655 -9.221 1.00 96.69 192 THR A CA 1
ATOM 1574 C C . THR A 1 192 ? -9.871 6.090 -9.186 1.00 96.69 192 THR A C 1
ATOM 1576 O O . THR A 1 192 ? -10.689 6.471 -8.345 1.00 96.69 192 THR A O 1
ATOM 1579 N N . PHE A 1 193 ? -9.351 6.926 -10.077 1.00 94.19 193 PHE A N 1
ATOM 1580 C CA . PHE A 1 193 ? -9.891 8.261 -10.307 1.00 94.19 193 PHE A CA 1
ATOM 1581 C C . PHE A 1 193 ? -9.780 8.634 -11.779 1.00 94.19 193 PHE A C 1
ATOM 1583 O O . PHE A 1 193 ? -8.865 8.189 -12.468 1.00 94.19 193 PHE A O 1
ATOM 1590 N N . GLU A 1 194 ? -10.697 9.471 -12.248 1.00 94.12 194 GLU A N 1
ATOM 1591 C CA . GLU A 1 194 ? -10.686 9.969 -13.619 1.00 94.12 194 GLU A CA 1
ATOM 1592 C C . GLU A 1 194 ? -10.027 11.344 -13.697 1.00 94.12 194 GLU A C 1
ATOM 1594 O O . GLU A 1 194 ? -10.263 12.222 -12.861 1.00 94.12 194 GLU A O 1
ATOM 1599 N N . GLN A 1 195 ? -9.191 11.540 -14.713 1.00 86.25 195 GLN A N 1
ATOM 1600 C CA . GLN A 1 195 ? -8.623 12.836 -15.054 1.00 86.25 195 GLN A CA 1
ATOM 1601 C C . GLN A 1 195 ? -8.375 12.907 -16.566 1.00 86.25 195 GLN A C 1
ATOM 1603 O O . GLN A 1 195 ? -7.796 12.003 -17.160 1.00 86.25 195 GLN A O 1
ATOM 1608 N N . SER A 1 196 ? -8.808 13.990 -17.211 1.00 84.19 196 SER A N 1
ATOM 1609 C CA . SER A 1 196 ? -8.583 14.211 -18.650 1.00 84.19 196 SER A CA 1
ATOM 1610 C C . SER A 1 196 ? -9.059 13.058 -19.556 1.00 84.19 196 SER A C 1
ATOM 1612 O O . SER A 1 196 ? -8.407 12.757 -20.549 1.00 84.19 196 SER A O 1
ATOM 1614 N N . GLY A 1 197 ? -10.166 12.392 -19.203 1.00 83.69 197 GLY A N 1
ATOM 1615 C CA . GLY A 1 197 ? -10.724 11.277 -19.983 1.00 83.69 197 GLY A CA 1
ATOM 1616 C C . GLY A 1 197 ? -10.028 9.924 -19.790 1.00 83.69 197 GLY A C 1
ATOM 1617 O O . GLY A 1 197 ? -10.363 8.972 -20.485 1.00 83.69 197 GLY A O 1
ATOM 1618 N N . TYR A 1 198 ? -9.088 9.817 -18.847 1.00 84.00 198 TYR A N 1
ATOM 1619 C CA . TYR A 1 198 ? -8.415 8.565 -18.502 1.00 84.00 198 TYR A CA 1
ATOM 1620 C C . TYR A 1 198 ? -8.633 8.214 -17.031 1.00 84.00 198 TYR A C 1
ATOM 1622 O O . TYR A 1 198 ? -8.713 9.097 -16.173 1.00 84.00 198 TYR A O 1
ATOM 1630 N N . THR A 1 199 ? -8.673 6.917 -16.738 1.00 92.50 199 THR A N 1
ATOM 1631 C CA . THR A 1 199 ? -8.737 6.381 -15.375 1.00 92.50 199 THR A CA 1
ATOM 1632 C C . THR A 1 199 ? -7.333 6.030 -14.882 1.00 92.50 199 THR A C 1
ATOM 1634 O O . THR A 1 199 ? -6.573 5.376 -15.596 1.00 92.50 199 THR A O 1
ATOM 1637 N N . TYR A 1 200 ? -7.001 6.429 -13.655 1.00 91.94 200 TYR A N 1
ATOM 1638 C CA . TYR A 1 200 ? -5.687 6.270 -13.021 1.00 91.94 200 TYR A CA 1
ATOM 1639 C C . TYR A 1 200 ? -5.786 5.613 -11.642 1.00 91.94 200 TYR A C 1
ATOM 1641 O O . TYR A 1 200 ? -6.869 5.544 -11.055 1.00 91.94 200 TYR A O 1
ATOM 1649 N N . PHE A 1 201 ? -4.647 5.180 -11.094 1.00 95.81 201 PHE A N 1
ATOM 1650 C CA . PHE A 1 201 ? -4.570 4.537 -9.780 1.00 95.81 201 PHE A CA 1
ATOM 1651 C C . PHE A 1 201 ? -4.388 5.546 -8.647 1.00 95.81 201 PHE A C 1
ATOM 1653 O O . PHE A 1 201 ? -3.633 6.515 -8.753 1.00 95.81 201 PHE A O 1
ATOM 1660 N N . ARG A 1 202 ? -5.001 5.260 -7.503 1.00 96.88 202 ARG A N 1
ATOM 1661 C CA . ARG A 1 202 ? -4.826 5.988 -6.248 1.00 96.88 202 ARG A CA 1
ATOM 1662 C C . ARG A 1 202 ? -4.476 5.020 -5.128 1.00 96.88 202 ARG A C 1
ATOM 1664 O O . ARG A 1 202 ? -5.336 4.301 -4.634 1.00 96.88 202 ARG A O 1
ATOM 1671 N N . LEU A 1 203 ? -3.220 5.035 -4.691 1.00 95.94 203 LEU A N 1
ATOM 1672 C CA . LEU A 1 203 ? -2.736 4.185 -3.600 1.00 95.94 203 LEU A CA 1
ATOM 1673 C C . LEU A 1 203 ? -3.111 4.790 -2.246 1.00 95.94 203 LEU A C 1
ATOM 1675 O O . LEU A 1 203 ? -2.800 5.956 -1.989 1.00 95.94 203 LEU A O 1
ATOM 1679 N N . HIS A 1 204 ? -3.728 4.012 -1.357 1.00 92.81 204 HIS A N 1
ATOM 1680 C CA . HIS A 1 204 ? -4.132 4.481 -0.027 1.00 92.81 204 HIS A CA 1
ATOM 1681 C C . HIS A 1 204 ? -2.980 4.354 0.975 1.00 92.81 204 HIS A C 1
ATOM 1683 O O . HIS A 1 204 ? -2.546 3.252 1.295 1.00 92.81 204 HIS A O 1
ATOM 1689 N N . ILE A 1 205 ? -2.482 5.471 1.513 1.00 91.81 205 ILE A N 1
ATOM 1690 C CA . ILE A 1 205 ? -1.325 5.453 2.428 1.00 91.81 205 ILE A CA 1
ATOM 1691 C C . ILE A 1 205 ? -1.674 4.735 3.737 1.00 91.81 205 ILE A C 1
ATOM 1693 O O . ILE A 1 205 ? -0.871 3.954 4.237 1.00 91.81 205 ILE A O 1
ATOM 1697 N N . GLY A 1 206 ? -2.865 4.995 4.286 1.00 85.19 206 GLY A N 1
ATOM 1698 C CA . GLY A 1 206 ? -3.285 4.436 5.573 1.00 85.19 206 GLY A CA 1
ATOM 1699 C C . GLY A 1 206 ? -3.532 2.929 5.537 1.00 85.19 206 GLY A C 1
ATOM 1700 O O . GLY A 1 206 ? -3.118 2.215 6.444 1.00 85.19 206 GLY A O 1
ATOM 1701 N N . GLU A 1 207 ? -4.160 2.442 4.467 1.00 86.19 207 GLU A N 1
ATOM 1702 C CA . GLU A 1 207 ? -4.464 1.015 4.299 1.00 86.19 207 GLU A CA 1
ATOM 1703 C C . GLU A 1 207 ? -3.231 0.189 3.921 1.00 86.19 207 GLU A C 1
ATOM 1705 O O . GLU A 1 207 ? -3.180 -0.999 4.210 1.00 86.19 207 GLU A O 1
ATOM 1710 N N . ASN A 1 208 ? -2.210 0.830 3.346 1.00 91.88 208 ASN A N 1
ATOM 1711 C CA . ASN A 1 208 ? -0.928 0.208 3.019 1.00 91.88 208 ASN A CA 1
ATOM 1712 C C . ASN A 1 208 ? 0.191 0.672 3.966 1.00 91.88 208 ASN A C 1
ATOM 1714 O O . ASN A 1 208 ? 1.340 0.785 3.540 1.00 91.88 208 ASN A O 1
ATOM 1718 N N . SER A 1 209 ? -0.110 1.019 5.225 1.00 90.38 209 SER A N 1
ATOM 1719 C CA . SER A 1 209 ? 0.835 1.768 6.070 1.00 90.38 209 SER A CA 1
ATOM 1720 C C . SER A 1 209 ? 2.187 1.079 6.260 1.00 90.38 209 SER A C 1
ATOM 1722 O O . SER A 1 209 ? 3.209 1.762 6.278 1.00 90.38 209 SER A O 1
ATOM 1724 N N . ASP A 1 210 ? 2.212 -0.248 6.392 1.00 90.19 210 ASP A N 1
ATOM 1725 C CA . ASP A 1 210 ? 3.450 -0.995 6.640 1.00 90.19 210 ASP A CA 1
ATOM 1726 C C . ASP A 1 210 ? 4.314 -1.102 5.382 1.00 90.19 210 ASP A C 1
ATOM 1728 O O . ASP A 1 210 ? 5.480 -0.696 5.410 1.00 90.19 210 ASP A O 1
ATOM 1732 N N . LEU A 1 211 ? 3.704 -1.444 4.244 1.00 94.31 211 LEU A N 1
ATOM 1733 C CA . LEU A 1 211 ? 4.353 -1.365 2.938 1.00 94.31 211 LEU A CA 1
ATOM 1734 C C . LEU A 1 211 ? 4.888 0.051 2.672 1.00 94.31 211 LEU A C 1
ATOM 1736 O O . LEU A 1 211 ? 6.042 0.223 2.290 1.00 94.31 211 LEU A O 1
ATOM 1740 N N . MET A 1 212 ? 4.099 1.097 2.935 1.00 95.38 212 MET A N 1
ATOM 1741 C CA . MET A 1 212 ? 4.502 2.488 2.694 1.00 95.38 212 MET A CA 1
ATOM 1742 C C . MET A 1 212 ? 5.686 2.931 3.569 1.00 95.38 212 MET A C 1
ATOM 1744 O O . MET A 1 212 ? 6.494 3.755 3.126 1.00 95.38 212 MET A O 1
ATOM 1748 N N . LYS A 1 213 ? 5.847 2.372 4.780 1.00 93.44 213 LYS A N 1
ATOM 1749 C CA . LYS A 1 213 ? 7.055 2.579 5.605 1.00 93.44 213 LYS A CA 1
ATOM 1750 C C . LYS A 1 213 ? 8.292 1.977 4.936 1.00 93.44 213 LYS A C 1
ATOM 1752 O O . LYS A 1 213 ? 9.352 2.604 4.973 1.00 93.44 213 LYS A O 1
ATOM 1757 N N . LEU A 1 214 ? 8.174 0.798 4.320 1.00 93.62 214 LEU A N 1
ATOM 1758 C CA . LEU A 1 214 ? 9.263 0.178 3.557 1.00 93.62 214 LEU A CA 1
ATOM 1759 C C . LEU A 1 214 ? 9.563 0.970 2.280 1.00 93.62 214 LEU A C 1
ATOM 1761 O O . LEU A 1 214 ? 10.711 1.347 2.050 1.00 93.62 214 LEU A O 1
ATOM 1765 N N . VAL A 1 215 ? 8.535 1.330 1.508 1.00 92.12 215 VAL A N 1
ATOM 1766 C CA . VAL A 1 215 ? 8.640 2.155 0.290 1.00 92.12 215 VAL A CA 1
ATOM 1767 C C . VAL A 1 215 ? 9.394 3.456 0.575 1.00 92.12 215 VAL A C 1
ATOM 1769 O O . VAL A 1 215 ? 10.276 3.843 -0.193 1.00 92.12 215 VAL A O 1
ATOM 1772 N N . ALA A 1 216 ? 9.116 4.124 1.700 1.00 92.38 216 ALA A N 1
ATOM 1773 C CA . ALA A 1 216 ? 9.795 5.365 2.067 1.00 92.38 216 ALA A CA 1
ATOM 1774 C C . ALA A 1 216 ? 11.328 5.222 2.173 1.00 92.38 216 ALA A C 1
ATOM 1776 O O . ALA A 1 216 ? 12.042 6.193 1.915 1.00 92.38 216 ALA A O 1
ATOM 1777 N N . LYS A 1 217 ? 11.853 4.031 2.499 1.00 89.69 217 LYS A N 1
ATOM 1778 C CA . LYS A 1 217 ? 13.302 3.759 2.511 1.00 89.69 217 LYS A CA 1
ATOM 1779 C C . LYS A 1 217 ? 13.891 3.755 1.096 1.00 89.69 217 LYS A C 1
ATOM 1781 O O . LYS A 1 217 ? 15.018 4.206 0.903 1.00 89.69 217 LYS A O 1
ATOM 1786 N N . TYR A 1 218 ? 13.104 3.312 0.116 1.00 85.00 218 TYR A N 1
ATOM 1787 C CA . TYR A 1 218 ? 13.521 3.109 -1.273 1.00 85.00 218 TYR A CA 1
ATOM 1788 C C . TYR A 1 218 ? 13.247 4.290 -2.211 1.00 85.00 218 TYR A C 1
ATOM 1790 O O . TYR A 1 218 ? 13.857 4.368 -3.278 1.00 85.00 218 TYR A O 1
ATOM 1798 N N . LEU A 1 219 ? 12.395 5.245 -1.820 1.00 80.06 219 LEU A N 1
ATOM 1799 C CA . LEU A 1 219 ? 12.139 6.454 -2.613 1.00 80.06 219 LEU A CA 1
ATOM 1800 C C . LEU A 1 219 ? 13.418 7.257 -2.836 1.00 80.06 219 LEU A C 1
ATOM 1802 O O . LEU A 1 219 ? 14.020 7.739 -1.880 1.00 80.06 219 LEU A O 1
ATOM 1806 N N . ARG A 1 220 ? 13.811 7.484 -4.082 1.00 78.00 220 ARG A N 1
ATOM 1807 C CA . ARG A 1 220 ? 15.000 8.252 -4.470 1.00 78.00 220 ARG A CA 1
ATOM 1808 C C . ARG A 1 220 ? 14.746 9.751 -4.474 1.00 78.00 220 ARG A C 1
ATOM 1810 O O . ARG A 1 220 ? 15.650 10.521 -4.143 1.00 78.00 220 ARG A O 1
ATOM 1817 N N . ILE A 1 221 ? 13.532 10.188 -4.811 1.00 75.88 221 ILE A N 1
ATOM 1818 C CA . ILE A 1 221 ? 13.208 11.615 -4.843 1.00 75.88 221 ILE A CA 1
ATOM 1819 C C . ILE A 1 221 ? 12.993 12.107 -3.409 1.00 75.88 221 ILE A C 1
ATOM 1821 O O . ILE A 1 221 ? 11.975 11.836 -2.770 1.00 75.88 221 ILE A O 1
ATOM 1825 N N . SER A 1 222 ? 13.956 12.879 -2.899 1.00 80.50 222 SER A N 1
ATOM 1826 C CA . SER A 1 222 ? 13.981 13.334 -1.502 1.00 80.50 222 SER A CA 1
ATOM 1827 C C . SER A 1 222 ? 12.732 14.123 -1.088 1.00 80.50 222 SER A C 1
ATOM 1829 O O . SER A 1 222 ? 12.289 14.016 0.056 1.00 80.50 222 SER A O 1
ATOM 1831 N N . SER A 1 223 ? 12.124 14.882 -2.005 1.00 84.06 223 SER A N 1
ATOM 1832 C CA . SER A 1 223 ? 10.885 15.625 -1.748 1.00 84.06 223 SER A CA 1
ATOM 1833 C C . SER A 1 223 ? 9.671 14.701 -1.586 1.00 84.06 223 SER A C 1
ATOM 1835 O O . SER A 1 223 ? 8.900 14.891 -0.642 1.00 84.06 223 SER A O 1
ATOM 1837 N N . LYS A 1 224 ? 9.531 13.672 -2.437 1.00 86.69 224 LYS A N 1
ATOM 1838 C CA . LYS A 1 224 ? 8.492 12.632 -2.318 1.00 86.69 224 LYS A CA 1
ATOM 1839 C C . LYS A 1 224 ? 8.694 11.819 -1.042 1.00 86.69 224 LYS A C 1
ATOM 1841 O O . LYS A 1 224 ? 7.744 11.669 -0.277 1.00 86.69 224 LYS A O 1
ATOM 1846 N N . ARG A 1 225 ? 9.939 11.422 -0.746 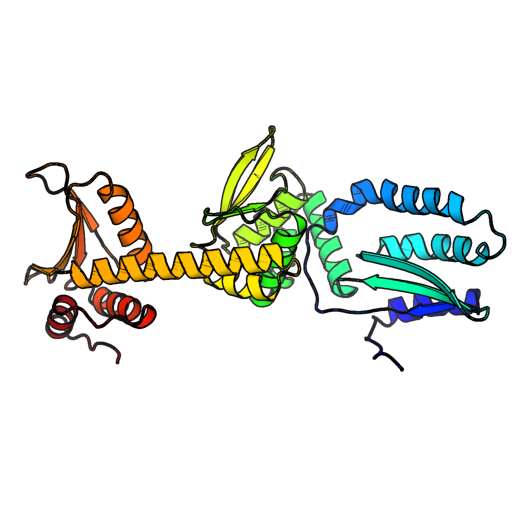1.00 91.19 225 ARG A N 1
ATOM 1847 C CA . ARG A 1 225 ? 10.320 10.731 0.497 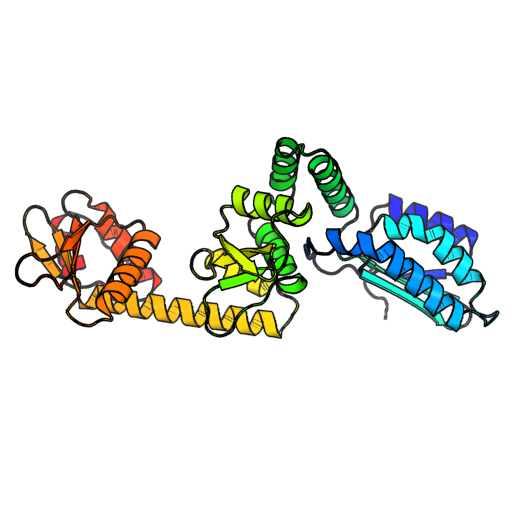1.00 91.19 225 ARG A CA 1
ATOM 1848 C C . ARG A 1 225 ? 9.897 11.514 1.739 1.00 91.19 225 ARG A C 1
ATOM 1850 O O . ARG A 1 225 ? 9.107 11.021 2.536 1.00 91.19 225 ARG A O 1
ATOM 1857 N N . LYS A 1 226 ? 10.361 12.763 1.874 1.00 92.12 226 LYS A N 1
ATOM 1858 C CA . LYS A 1 226 ? 10.024 13.634 3.017 1.00 92.12 226 LYS A CA 1
ATOM 1859 C C . LYS A 1 226 ? 8.515 13.809 3.172 1.00 92.12 226 LYS A C 1
ATOM 1861 O O . LYS A 1 226 ? 8.015 13.838 4.294 1.00 92.12 226 LYS A O 1
ATOM 1866 N N . ARG A 1 227 ? 7.786 13.947 2.062 1.00 92.75 227 ARG A N 1
ATOM 1867 C CA . ARG A 1 227 ? 6.332 14.123 2.093 1.00 92.75 227 ARG A CA 1
ATOM 1868 C C . ARG A 1 227 ? 5.610 12.851 2.533 1.00 92.75 227 ARG A C 1
ATOM 1870 O O . ARG A 1 227 ? 4.761 12.948 3.412 1.00 92.75 227 ARG A O 1
ATOM 1877 N N . LEU A 1 228 ? 5.978 11.691 1.988 1.00 93.81 228 LEU A N 1
ATOM 1878 C CA . LEU A 1 228 ? 5.409 10.405 2.395 1.00 93.81 228 LEU A CA 1
ATOM 1879 C C . LEU A 1 228 ? 5.657 10.142 3.884 1.00 93.81 228 LEU A C 1
ATOM 1881 O O . LEU A 1 228 ? 4.714 9.845 4.608 1.00 93.81 228 LEU A O 1
ATOM 1885 N N . SER A 1 229 ? 6.885 10.345 4.370 1.00 93.12 229 SER A N 1
ATOM 1886 C CA . SER A 1 229 ? 7.208 10.164 5.792 1.00 93.12 229 SER A CA 1
ATOM 1887 C C . SER A 1 229 ? 6.374 11.069 6.704 1.00 93.12 229 SER A C 1
ATOM 1889 O O . SER A 1 229 ? 5.883 10.608 7.729 1.00 93.12 229 SER A O 1
ATOM 1891 N N . ARG A 1 230 ? 6.157 12.340 6.333 1.00 91.69 230 ARG A N 1
ATOM 1892 C CA . ARG A 1 230 ? 5.284 13.250 7.100 1.00 91.69 230 ARG A CA 1
ATOM 1893 C C . ARG A 1 230 ? 3.834 12.783 7.127 1.00 91.69 230 ARG A C 1
ATOM 1895 O O . ARG A 1 230 ? 3.209 12.848 8.177 1.00 91.69 230 ARG A O 1
ATOM 1902 N N . LEU A 1 231 ? 3.308 12.316 5.995 1.00 91.75 231 LEU A N 1
ATOM 1903 C CA . LEU A 1 231 ? 1.944 11.790 5.926 1.00 91.75 231 LEU A CA 1
ATOM 1904 C C . LEU A 1 231 ? 1.791 10.519 6.762 1.00 91.75 231 LEU A C 1
ATOM 1906 O O . LEU A 1 231 ? 0.795 10.388 7.461 1.00 91.75 231 LEU A O 1
ATOM 1910 N N . LEU A 1 232 ? 2.782 9.624 6.744 1.00 91.62 232 LEU A N 1
ATOM 1911 C CA . LEU A 1 232 ? 2.790 8.429 7.589 1.00 91.62 232 LEU A CA 1
ATOM 1912 C C . LEU A 1 232 ? 2.811 8.788 9.078 1.00 91.62 232 LEU A C 1
ATOM 1914 O O . LEU A 1 232 ? 2.029 8.228 9.838 1.00 91.62 232 LEU A O 1
ATOM 1918 N N . MET A 1 233 ? 3.647 9.747 9.492 1.00 88.94 233 MET A N 1
ATOM 1919 C CA . MET A 1 233 ? 3.668 10.221 10.882 1.00 88.94 233 MET A CA 1
ATOM 1920 C C . MET A 1 233 ? 2.325 10.829 11.289 1.00 88.94 233 MET A C 1
ATOM 1922 O O . MET A 1 233 ? 1.758 10.422 12.297 1.00 88.94 233 MET A O 1
ATOM 1926 N N . LYS A 1 234 ? 1.773 11.726 10.465 1.00 88.69 234 LYS A N 1
ATOM 1927 C CA . LYS A 1 234 ? 0.469 12.352 10.719 1.00 88.69 234 LYS A CA 1
ATOM 1928 C C . LYS A 1 234 ? -0.657 11.315 10.802 1.00 88.69 234 LYS A C 1
ATOM 1930 O O . LYS A 1 234 ? -1.518 11.409 11.667 1.00 88.69 234 LYS 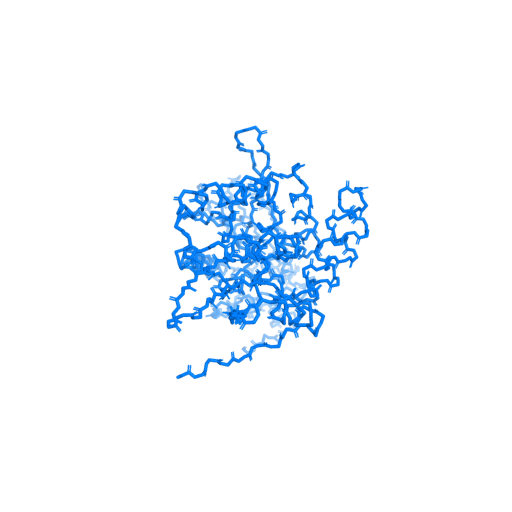A O 1
ATOM 1935 N N . TYR A 1 235 ? -0.627 10.300 9.938 1.00 86.81 235 TYR A N 1
ATOM 1936 C CA . TYR A 1 235 ? -1.602 9.211 9.956 1.00 86.81 235 TYR A CA 1
ATOM 1937 C C . TYR A 1 235 ? -1.523 8.401 11.258 1.00 86.81 235 TYR A C 1
ATOM 1939 O O . TYR A 1 235 ? -2.550 8.122 11.871 1.00 86.81 235 TYR A O 1
ATOM 1947 N N . VAL A 1 236 ? -0.311 8.068 11.717 1.00 86.81 236 VAL A N 1
ATOM 1948 C CA . VAL A 1 236 ? -0.096 7.367 12.995 1.00 86.81 236 VAL A CA 1
ATOM 1949 C C . VAL A 1 236 ? -0.534 8.224 14.184 1.00 86.81 236 VAL A C 1
ATOM 1951 O O . VAL A 1 236 ? -1.138 7.699 15.119 1.00 86.81 236 VAL A O 1
ATOM 1954 N N . GLU A 1 237 ? -0.272 9.531 14.159 1.00 87.44 237 GLU A N 1
ATOM 1955 C CA . GLU A 1 237 ? -0.758 10.465 15.181 1.00 87.44 237 GLU A CA 1
ATOM 1956 C C . GLU A 1 237 ? -2.287 10.506 15.224 1.00 87.44 237 GLU A C 1
ATOM 1958 O O . GLU A 1 237 ? -2.863 10.371 16.302 1.00 87.44 237 GLU A O 1
ATOM 1963 N N . GLU A 1 238 ? -2.950 10.605 14.068 1.00 87.06 238 GLU A N 1
ATOM 1964 C CA . GLU A 1 238 ? -4.410 10.544 13.982 1.00 87.06 238 GLU A CA 1
ATOM 1965 C C . GLU A 1 238 ? -4.950 9.217 14.528 1.00 87.06 238 GLU A C 1
ATOM 1967 O O . GLU A 1 238 ? -5.860 9.225 15.358 1.00 87.06 238 GLU A O 1
ATOM 1972 N N . GLU A 1 239 ? -4.382 8.073 14.132 1.00 89.44 239 GLU A N 1
ATOM 1973 C CA . GLU A 1 239 ? -4.786 6.768 14.670 1.00 89.44 239 GLU A CA 1
ATOM 1974 C C . GLU A 1 239 ? -4.587 6.689 16.191 1.00 89.44 239 GLU A C 1
ATOM 1976 O O . GLU A 1 239 ? -5.469 6.192 16.896 1.00 89.44 239 GLU A O 1
ATOM 1981 N N . ARG A 1 240 ? -3.486 7.237 16.720 1.00 89.75 240 ARG A N 1
ATOM 1982 C CA . ARG A 1 240 ? -3.228 7.313 18.164 1.00 89.75 240 ARG A CA 1
ATOM 1983 C C . ARG A 1 240 ? -4.262 8.181 18.876 1.00 89.75 240 ARG A C 1
ATOM 1985 O O . ARG A 1 240 ? -4.747 7.792 19.938 1.00 89.75 240 ARG A O 1
ATOM 1992 N N . THR A 1 241 ? -4.635 9.327 18.309 1.00 90.19 241 THR A N 1
ATOM 1993 C CA . THR A 1 241 ? -5.705 10.175 18.853 1.00 90.19 241 THR A CA 1
ATOM 1994 C C . THR A 1 241 ? -7.027 9.413 18.904 1.00 90.19 241 THR A C 1
ATOM 1996 O O . THR A 1 241 ? -7.703 9.431 19.931 1.00 90.19 241 THR A O 1
ATOM 1999 N N . ILE A 1 242 ? -7.378 8.677 17.848 1.00 90.94 242 ILE A N 1
ATOM 2000 C CA . ILE A 1 242 ? -8.593 7.852 17.832 1.00 90.94 242 ILE A CA 1
ATOM 2001 C C . ILE A 1 242 ? -8.511 6.722 18.865 1.00 90.94 242 ILE A C 1
ATOM 2003 O O . ILE A 1 242 ? -9.481 6.488 19.586 1.00 90.94 242 ILE A O 1
ATOM 2007 N N . ALA A 1 243 ? -7.361 6.064 19.007 1.00 91.38 243 ALA A N 1
ATOM 2008 C CA . ALA A 1 243 ? -7.144 5.041 20.027 1.00 91.38 243 ALA A CA 1
ATOM 2009 C C . ALA A 1 243 ? -7.317 5.599 21.454 1.00 91.38 243 ALA A C 1
ATOM 2011 O O . ALA A 1 243 ? -7.928 4.947 22.302 1.00 91.38 243 ALA A O 1
ATOM 2012 N N . LEU A 1 244 ? -6.850 6.826 21.714 1.00 90.19 244 LEU A N 1
ATOM 2013 C CA . LEU A 1 244 ? -7.065 7.522 22.989 1.00 90.19 244 LEU A CA 1
ATOM 2014 C C . LEU A 1 244 ? -8.549 7.814 23.235 1.00 90.19 244 LEU A C 1
ATOM 2016 O O . LEU A 1 244 ? -9.037 7.578 24.340 1.00 90.19 244 LEU A O 1
ATOM 2020 N N . ILE A 1 245 ? -9.283 8.260 22.212 1.00 89.12 245 ILE A N 1
ATOM 2021 C CA . ILE A 1 245 ? -10.735 8.470 22.307 1.00 89.12 245 ILE A CA 1
ATOM 2022 C C . ILE A 1 245 ? -11.439 7.153 22.645 1.00 89.12 245 ILE A C 1
ATOM 2024 O O . ILE A 1 245 ? -12.266 7.116 23.556 1.00 89.12 245 ILE A O 1
ATOM 2028 N N . ILE A 1 246 ? -11.084 6.053 21.972 1.00 90.31 246 ILE A N 1
ATOM 2029 C CA . ILE A 1 246 ? -11.609 4.718 22.297 1.00 90.31 246 ILE A CA 1
ATOM 2030 C C . ILE A 1 246 ? -11.335 4.399 23.769 1.00 90.31 246 ILE A C 1
ATOM 2032 O O . ILE A 1 246 ? -12.264 4.060 24.501 1.00 90.31 246 ILE A O 1
ATOM 2036 N N . ALA A 1 247 ? -10.092 4.557 24.224 1.00 89.31 247 ALA A N 1
ATOM 2037 C CA . ALA A 1 247 ? -9.698 4.253 25.594 1.00 89.31 247 ALA A CA 1
ATOM 2038 C C . ALA A 1 247 ? -10.470 5.078 26.641 1.00 89.31 247 ALA A C 1
ATOM 2040 O O . ALA A 1 247 ? -10.887 4.548 27.673 1.00 89.31 247 ALA A O 1
ATOM 2041 N N . GLN A 1 248 ? -10.709 6.360 26.365 1.00 87.88 248 GLN A N 1
ATOM 2042 C CA . GLN A 1 248 ? -11.435 7.264 27.257 1.00 87.88 248 GLN A CA 1
ATOM 2043 C C . GLN A 1 248 ? -12.947 7.021 27.255 1.00 87.88 248 GLN A C 1
ATOM 2045 O O . GLN A 1 248 ? -13.587 7.148 28.305 1.00 87.88 248 GLN A O 1
ATOM 2050 N N . CYS A 1 249 ? -13.525 6.662 26.108 1.00 88.44 249 CYS A N 1
ATOM 2051 C CA . CYS A 1 249 ? -14.972 6.549 25.919 1.00 88.44 249 CYS A CA 1
ATOM 2052 C C . CYS A 1 249 ? -15.514 5.127 26.083 1.00 88.44 249 CYS A C 1
ATOM 2054 O O . CYS A 1 249 ? -16.729 4.964 26.219 1.00 88.44 249 CYS A O 1
ATOM 2056 N N . ILE A 1 250 ? -14.662 4.098 26.080 1.00 91.31 250 ILE A N 1
ATOM 2057 C CA . ILE A 1 250 ? -15.115 2.717 26.236 1.00 91.31 250 ILE A CA 1
ATOM 2058 C C . ILE A 1 250 ? -15.661 2.487 27.652 1.00 91.31 250 ILE A C 1
ATOM 2060 O O . ILE A 1 250 ? -15.052 2.839 28.669 1.00 91.31 250 ILE A O 1
ATOM 2064 N N . ARG A 1 251 ? -16.869 1.931 27.728 1.00 90.88 251 ARG A N 1
ATOM 2065 C CA . ARG A 1 251 ? -17.600 1.669 28.973 1.00 90.88 251 ARG A CA 1
ATOM 2066 C C . ARG A 1 251 ? -18.185 0.268 28.948 1.00 90.88 251 ARG A C 1
ATOM 2068 O O . ARG A 1 251 ? -18.510 -0.272 27.898 1.00 90.88 251 ARG A O 1
ATOM 2075 N N . LEU A 1 252 ? -18.358 -0.314 30.124 1.00 89.06 252 LEU A N 1
ATOM 2076 C CA . LEU A 1 252 ? -19.029 -1.595 30.286 1.00 89.06 252 LEU A CA 1
ATOM 2077 C C . LEU A 1 252 ? -20.541 -1.369 30.389 1.00 89.06 252 LEU A C 1
ATOM 2079 O O . LEU A 1 252 ? -20.990 -0.716 31.328 1.00 89.06 252 LEU A O 1
ATOM 2083 N N . ARG A 1 253 ? -21.325 -1.889 29.436 1.00 82.69 253 ARG A N 1
ATOM 2084 C CA . ARG A 1 253 ? -22.783 -1.654 29.390 1.00 82.69 253 ARG A CA 1
ATOM 2085 C C . ARG A 1 253 ? -23.603 -2.756 30.039 1.00 82.69 253 ARG A C 1
ATOM 2087 O O . ARG A 1 253 ? -24.555 -2.462 30.748 1.00 82.69 253 ARG A O 1
ATOM 2094 N N . SER A 1 254 ? -23.271 -4.014 29.766 1.00 73.69 254 SER A N 1
ATOM 2095 C CA . SER A 1 254 ? -24.004 -5.163 30.301 1.00 73.69 254 SER A CA 1
ATOM 2096 C C . SER A 1 254 ? -23.056 -6.128 30.993 1.00 73.69 254 SER A C 1
ATOM 2098 O O . SER A 1 254 ? -21.922 -6.329 30.550 1.00 73.69 254 SER A O 1
ATOM 2100 N N . LYS A 1 255 ? -23.526 -6.713 32.100 1.00 64.81 255 LYS A N 1
ATOM 2101 C CA . LYS A 1 255 ? -22.814 -7.781 32.810 1.00 64.81 255 LYS A CA 1
ATOM 2102 C C . LYS A 1 255 ? -23.049 -9.154 32.165 1.00 64.81 255 LYS A C 1
ATOM 2104 O O . LYS A 1 255 ? -22.188 -10.011 32.312 1.00 64.81 255 LYS A O 1
ATOM 2109 N N . LYS A 1 256 ? -24.177 -9.362 31.468 1.00 71.44 256 LYS A N 1
ATOM 2110 C CA . LYS A 1 256 ? -24.545 -10.617 30.788 1.00 71.44 256 LYS A CA 1
ATOM 2111 C C . LYS A 1 256 ? -25.445 -10.318 29.569 1.00 71.44 256 LYS A C 1
ATOM 2113 O O . LYS A 1 256 ? -26.551 -9.824 29.770 1.00 71.44 256 LYS A O 1
ATOM 2118 N N . PRO A 1 257 ? -25.016 -10.590 28.322 1.00 72.50 257 PRO A N 1
ATOM 2119 C CA . PRO A 1 257 ? -23.637 -10.874 27.918 1.00 72.50 257 PRO A CA 1
ATOM 2120 C C . PRO A 1 257 ? -22.712 -9.676 28.198 1.00 72.50 257 PRO A C 1
ATOM 2122 O O . PRO A 1 257 ? -23.145 -8.525 28.149 1.00 72.50 257 PRO A O 1
ATOM 2125 N N . THR A 1 258 ? -21.437 -9.940 28.498 1.00 85.38 258 THR A N 1
ATOM 2126 C CA . THR A 1 258 ? -20.430 -8.892 28.733 1.00 85.38 258 THR A CA 1
ATOM 2127 C C . THR A 1 258 ? -20.186 -8.103 27.445 1.00 85.38 258 THR A C 1
ATOM 2129 O O . THR A 1 258 ? -19.647 -8.645 26.479 1.00 85.38 258 THR A O 1
ATOM 2132 N N . ILE A 1 259 ? -20.597 -6.833 27.418 1.00 89.88 259 ILE A N 1
ATOM 2133 C CA . ILE A 1 259 ? -20.494 -5.958 26.239 1.00 89.88 259 ILE A CA 1
ATOM 2134 C C . ILE A 1 259 ? -19.796 -4.655 26.625 1.00 89.88 259 ILE A C 1
ATOM 2136 O O . ILE A 1 259 ? -20.253 -3.942 27.529 1.00 89.88 259 ILE A O 1
ATOM 2140 N N . LEU A 1 260 ? -18.731 -4.325 25.895 1.00 89.88 260 LEU A N 1
ATOM 2141 C CA . LEU A 1 260 ? -18.133 -2.994 25.901 1.00 89.88 260 LEU A CA 1
ATOM 2142 C C . LEU A 1 260 ? -18.855 -2.108 24.889 1.00 89.88 260 LEU A C 1
ATOM 2144 O O . LEU A 1 260 ? -19.243 -2.564 23.816 1.00 89.88 260 LEU A O 1
ATOM 2148 N N . VAL A 1 261 ? -19.045 -0.838 25.227 1.00 90.44 261 VAL A N 1
ATOM 2149 C CA . VAL A 1 261 ? -19.654 0.145 24.334 1.00 90.44 261 VAL A CA 1
ATOM 2150 C C . VAL A 1 261 ? -18.832 1.412 24.250 1.00 90.44 261 VAL A C 1
ATOM 2152 O O . VAL A 1 261 ? -18.280 1.873 25.247 1.00 90.44 261 VAL A O 1
ATOM 2155 N N . ILE A 1 262 ? -18.822 2.001 23.062 1.00 88.19 262 ILE A N 1
ATOM 2156 C CA . ILE A 1 262 ? -18.295 3.335 22.794 1.00 88.19 262 ILE A CA 1
ATOM 2157 C C . ILE A 1 262 ? -19.481 4.170 22.315 1.00 88.19 262 ILE A C 1
ATOM 2159 O O . ILE A 1 262 ? -20.112 3.847 21.305 1.00 88.19 262 ILE A O 1
ATOM 2163 N N . SER A 1 263 ? -19.827 5.205 23.080 1.00 82.62 263 SER A N 1
ATOM 2164 C CA . SER A 1 263 ? -20.915 6.125 22.733 1.00 82.62 263 SER A CA 1
ATOM 2165 C C . SER A 1 263 ? -20.335 7.366 22.067 1.00 82.62 263 SER A C 1
ATOM 2167 O O . SER A 1 263 ? -19.546 8.071 22.692 1.00 82.62 263 SER A O 1
ATOM 2169 N N . VAL A 1 264 ? -20.731 7.640 20.823 1.00 76.69 264 VAL A N 1
ATOM 2170 C CA . VAL A 1 264 ? -20.257 8.803 20.055 1.00 76.69 264 VAL A CA 1
ATOM 2171 C C . VAL A 1 264 ? -21.377 9.852 19.978 1.00 76.69 264 VAL A C 1
ATOM 2173 O O . VAL A 1 264 ? -22.501 9.539 19.574 1.00 76.69 264 VAL A O 1
ATOM 2176 N N . GLY A 1 265 ? -21.103 11.078 20.444 1.00 64.06 265 GLY A N 1
ATOM 2177 C CA . GLY A 1 265 ? -22.104 12.126 20.698 1.00 64.06 265 GLY A CA 1
ATOM 2178 C C . GLY A 1 265 ? -22.230 13.230 19.629 1.00 64.06 265 GLY A C 1
ATOM 2179 O O . GLY A 1 265 ? -21.240 13.810 19.216 1.00 64.06 265 GLY A O 1
ATOM 2180 N N . ARG A 1 266 ? -23.484 13.518 19.252 1.00 57.22 266 ARG A N 1
ATOM 2181 C CA . ARG A 1 266 ? -24.167 14.677 18.610 1.00 57.22 266 ARG A CA 1
ATOM 2182 C C . ARG A 1 266 ? -23.542 15.752 17.687 1.00 57.22 266 ARG A C 1
ATOM 2184 O O . ARG A 1 266 ? -24.342 16.546 17.201 1.00 57.22 266 ARG A O 1
ATOM 2191 N N . THR A 1 267 ? -22.256 15.847 17.371 1.00 52.38 267 THR A N 1
ATOM 2192 C CA . THR A 1 267 ? -21.789 16.879 16.399 1.00 52.38 267 THR A CA 1
ATOM 2193 C C . THR A 1 267 ? -21.699 16.343 14.960 1.00 52.38 267 THR A C 1
ATOM 2195 O O . THR A 1 267 ? -21.651 15.136 14.762 1.00 52.38 267 THR A O 1
ATOM 2198 N N . MET A 1 268 ? -21.658 17.200 13.924 1.00 45.25 268 MET A N 1
ATOM 2199 C CA . MET A 1 268 ? -21.423 16.767 12.521 1.00 45.25 268 MET A CA 1
ATOM 2200 C C . MET A 1 268 ? -20.131 15.938 12.341 1.00 45.25 268 MET A C 1
ATOM 2202 O O . MET A 1 268 ? -19.970 15.226 11.359 1.00 45.25 268 MET A O 1
ATOM 2206 N N . LEU A 1 269 ? -19.247 15.960 13.341 1.00 55.72 269 LEU A N 1
ATOM 2207 C CA . LEU A 1 269 ? -18.054 15.125 13.465 1.00 55.72 269 LEU A CA 1
ATOM 2208 C C . LEU A 1 269 ? -18.356 13.653 13.833 1.00 55.72 269 LEU A C 1
ATOM 2210 O O . LEU A 1 269 ? -17.437 12.840 13.864 1.00 55.72 269 LEU A O 1
ATOM 2214 N N . VAL A 1 270 ? -19.608 13.286 14.140 1.00 58.72 270 VAL A N 1
ATOM 2215 C CA . VAL A 1 270 ? -19.985 11.940 14.618 1.00 58.72 270 VAL A CA 1
ATOM 2216 C C . VAL A 1 270 ? -19.814 10.873 13.547 1.00 58.72 270 VAL A C 1
ATOM 2218 O O . VAL A 1 270 ? -19.296 9.808 13.865 1.00 58.72 270 VAL A O 1
ATOM 2221 N N . GLU A 1 271 ? -20.233 11.113 12.302 1.00 61.78 271 GLU A N 1
ATOM 2222 C CA . GLU A 1 271 ? -20.092 10.101 11.243 1.00 61.78 271 GLU A CA 1
ATOM 2223 C C . GLU A 1 271 ? -18.621 9.860 10.894 1.00 61.78 271 GLU A C 1
ATOM 2225 O O . GLU A 1 271 ? -18.188 8.710 10.805 1.00 61.78 271 GLU A O 1
ATOM 2230 N N . ASP A 1 272 ? -17.834 10.935 10.824 1.00 77.50 272 ASP A N 1
ATOM 2231 C CA . ASP A 1 272 ? -16.387 10.868 10.625 1.00 77.50 272 ASP A CA 1
ATOM 2232 C C . ASP A 1 272 ? -15.691 10.137 11.788 1.00 77.50 272 ASP A C 1
ATOM 2234 O O . ASP A 1 272 ? -14.874 9.241 11.572 1.00 77.50 272 ASP A O 1
ATOM 2238 N N . LEU A 1 273 ? -16.071 10.425 13.037 1.00 83.00 273 LEU A N 1
ATOM 2239 C CA . LEU A 1 273 ? -15.497 9.763 14.209 1.00 83.00 273 LEU A CA 1
ATOM 2240 C C . LEU A 1 273 ? -15.901 8.285 14.307 1.00 83.00 273 LEU A C 1
ATOM 2242 O O . LEU A 1 273 ? -15.061 7.445 14.625 1.00 83.00 273 LEU A O 1
ATOM 2246 N N . VAL A 1 274 ? -17.156 7.935 14.009 1.00 86.38 274 VAL A N 1
ATOM 2247 C CA . VAL A 1 274 ? -17.607 6.533 13.973 1.00 86.38 274 VAL A CA 1
ATOM 2248 C C . VAL A 1 274 ? -16.853 5.766 12.891 1.00 86.38 274 VAL A C 1
ATOM 2250 O O . VAL A 1 274 ? -16.352 4.678 13.172 1.00 86.38 274 VAL A O 1
ATOM 2253 N N . SER A 1 275 ? -16.708 6.333 11.692 1.00 85.75 275 SER A N 1
ATOM 2254 C CA . SER A 1 275 ? -15.921 5.739 10.604 1.00 85.75 275 SER A CA 1
ATOM 2255 C C . SER A 1 275 ? -14.459 5.525 11.018 1.00 85.75 275 SER A C 1
ATOM 2257 O O . SER A 1 275 ? -13.921 4.426 10.896 1.00 85.75 275 SER A O 1
ATOM 2259 N N . LYS A 1 276 ? -13.829 6.529 11.637 1.00 88.00 276 LYS A N 1
ATOM 2260 C CA . LYS A 1 276 ? -12.449 6.427 12.139 1.00 88.00 276 LYS A CA 1
ATOM 2261 C C . LYS A 1 276 ? -12.282 5.362 13.223 1.00 88.00 276 LYS A C 1
ATOM 2263 O O . LYS A 1 276 ? -11.333 4.581 13.159 1.00 88.00 276 LYS A O 1
ATOM 2268 N N . VAL A 1 277 ? -13.197 5.297 14.193 1.00 90.81 277 VAL A N 1
ATOM 2269 C CA . VAL A 1 277 ? -13.167 4.281 15.260 1.00 90.81 277 VAL A CA 1
ATOM 2270 C C . VAL A 1 277 ? -13.365 2.885 14.678 1.00 90.81 277 VAL A C 1
ATOM 2272 O O . VAL A 1 277 ? -12.595 1.983 14.986 1.00 90.81 277 VAL A O 1
ATOM 2275 N N . THR A 1 278 ? -14.365 2.696 13.821 1.00 91.81 278 THR A N 1
ATOM 2276 C CA . THR A 1 278 ? -14.666 1.389 13.215 1.00 91.81 278 THR A CA 1
ATOM 2277 C C . THR A 1 278 ? -13.546 0.911 12.293 1.00 91.81 278 THR A C 1
ATOM 2279 O O . THR A 1 278 ? -13.164 -0.257 12.369 1.00 91.81 278 THR A O 1
ATOM 2282 N N . ARG A 1 279 ? -12.925 1.807 11.516 1.00 89.62 279 ARG A N 1
ATOM 2283 C CA . ARG A 1 279 ? -11.711 1.511 10.737 1.00 89.62 279 ARG A CA 1
ATOM 2284 C C . ARG A 1 279 ? -10.568 1.044 11.634 1.00 89.62 279 ARG A C 1
ATOM 2286 O O . ARG A 1 279 ? -9.948 0.023 11.347 1.00 89.62 279 ARG A O 1
ATOM 2293 N N . LEU A 1 280 ? -10.318 1.749 12.740 1.00 91.75 280 LEU A N 1
ATOM 2294 C CA . LEU A 1 280 ? -9.259 1.376 13.675 1.00 91.75 280 LEU A CA 1
ATOM 2295 C C . LEU A 1 280 ? -9.544 0.034 14.364 1.00 91.75 280 LEU A C 1
ATOM 2297 O O . LEU A 1 280 ? -8.649 -0.792 14.477 1.00 91.75 280 LEU A O 1
ATOM 2301 N N . LEU A 1 281 ? -10.786 -0.227 14.774 1.00 93.69 281 LEU A N 1
ATOM 2302 C CA . LEU A 1 281 ? -11.183 -1.523 15.335 1.00 93.69 281 LEU A CA 1
ATOM 2303 C C . LEU A 1 281 ? -11.002 -2.660 14.318 1.00 93.69 281 LEU A C 1
ATOM 2305 O O . LEU A 1 281 ? -10.467 -3.711 14.666 1.00 93.69 281 LEU A O 1
ATOM 2309 N N . SER A 1 282 ? -11.375 -2.423 13.058 1.00 91.19 282 SER A N 1
ATOM 2310 C CA . SER A 1 282 ? -11.238 -3.400 11.968 1.00 91.19 282 SER A CA 1
ATOM 2311 C C . SER A 1 282 ? -9.771 -3.714 11.665 1.00 91.19 282 SER A C 1
ATOM 2313 O O . SER A 1 282 ? -9.437 -4.876 11.470 1.00 91.19 282 SER A O 1
ATOM 2315 N N . LYS A 1 283 ? -8.874 -2.716 11.722 1.00 87.75 283 LYS A N 1
ATOM 2316 C CA . LYS A 1 283 ? -7.415 -2.906 11.583 1.00 87.75 283 LYS A CA 1
ATOM 2317 C C . LYS A 1 283 ? -6.846 -3.902 12.601 1.00 87.75 283 LYS A C 1
ATOM 2319 O O . LYS A 1 283 ? -5.917 -4.634 12.290 1.00 87.75 283 LYS A O 1
ATOM 2324 N N . PHE A 1 284 ? -7.416 -3.948 13.804 1.00 92.12 284 PHE A N 1
ATOM 2325 C CA . PHE A 1 284 ? -7.042 -4.902 14.856 1.00 92.12 284 PHE A CA 1
ATOM 2326 C C . PHE A 1 284 ? -7.966 -6.131 14.899 1.00 92.12 284 PHE A C 1
ATOM 2328 O O . PHE A 1 284 ? -7.971 -6.870 15.885 1.00 92.12 284 PHE A O 1
ATOM 2335 N N . ASN A 1 285 ? -8.757 -6.361 13.845 1.00 92.69 285 ASN A N 1
ATOM 2336 C CA . ASN A 1 285 ? -9.718 -7.458 13.713 1.00 92.69 285 ASN A CA 1
ATOM 2337 C C . ASN A 1 285 ? -10.740 -7.544 14.860 1.00 92.69 285 ASN A C 1
ATOM 2339 O O . ASN A 1 285 ? -11.263 -8.625 15.149 1.00 92.69 285 ASN A O 1
ATOM 2343 N N . VAL A 1 286 ? -11.006 -6.434 15.555 1.00 94.38 286 VAL A N 1
ATOM 2344 C CA . VAL A 1 286 ? -11.985 -6.384 16.646 1.00 94.38 286 VAL A CA 1
ATOM 2345 C C . VAL A 1 286 ? -13.378 -6.467 16.041 1.00 94.38 286 VAL A C 1
ATOM 2347 O O . VAL A 1 286 ? -13.732 -5.666 15.180 1.00 94.38 286 VAL A O 1
ATOM 2350 N N . GLU A 1 287 ? -14.189 -7.404 16.515 1.00 94.38 287 GLU A N 1
ATOM 2351 C CA . GLU A 1 287 ? -15.578 -7.524 16.080 1.00 94.38 287 GLU A CA 1
ATOM 2352 C C . GLU A 1 287 ? -16.464 -6.528 16.830 1.00 94.38 287 GLU A C 1
ATOM 2354 O O . GLU A 1 287 ? -16.394 -6.396 18.056 1.00 94.38 287 GLU A O 1
ATOM 2359 N N . TYR A 1 288 ? -17.332 -5.833 16.100 1.00 94.50 288 TYR A N 1
ATOM 2360 C CA . TYR A 1 288 ? -18.236 -4.836 16.660 1.00 94.50 288 TYR A CA 1
ATOM 2361 C C . TYR A 1 288 ? -19.548 -4.759 15.879 1.00 94.50 288 TYR A C 1
ATOM 2363 O O . TYR A 1 288 ? -19.646 -5.160 14.725 1.00 94.50 288 TYR A O 1
ATOM 2371 N N . THR A 1 289 ? -20.563 -4.176 16.511 1.00 92.50 289 THR A N 1
ATOM 2372 C CA . THR A 1 289 ? -21.832 -3.807 15.872 1.00 92.50 289 THR A CA 1
ATOM 2373 C C . THR A 1 289 ? -22.108 -2.329 16.097 1.00 92.50 289 THR A C 1
ATOM 2375 O O . THR A 1 289 ? -21.996 -1.852 17.231 1.00 92.50 289 THR A O 1
ATOM 2378 N N . VAL A 1 290 ? -22.514 -1.609 15.053 1.00 89.31 290 VAL A N 1
ATOM 2379 C CA . VAL A 1 290 ? -22.906 -0.197 15.152 1.00 89.31 290 VAL A CA 1
ATOM 2380 C C . VAL A 1 290 ? -24.427 -0.102 15.185 1.00 89.31 290 VAL A C 1
ATOM 2382 O O . VAL A 1 290 ? -25.105 -0.582 14.283 1.00 89.31 290 VAL A O 1
ATOM 2385 N N . THR A 1 291 ? -24.979 0.533 16.217 1.00 86.25 291 THR A N 1
ATOM 2386 C CA . THR A 1 291 ? -26.431 0.740 16.354 1.00 86.25 291 THR A CA 1
ATOM 2387 C C . THR A 1 291 ? -26.758 2.215 16.548 1.00 86.25 291 THR A C 1
ATOM 2389 O O . THR A 1 291 ? -26.035 2.940 17.231 1.00 86.25 291 THR A O 1
ATOM 2392 N N . SER A 1 292 ? -27.858 2.676 15.952 1.00 78.38 292 SER A N 1
ATOM 2393 C CA . SER A 1 292 ? -28.399 4.015 16.207 1.00 78.38 292 SER A CA 1
ATOM 2394 C C . SER A 1 292 ? -29.235 3.991 17.489 1.00 78.38 292 SER A C 1
ATOM 2396 O O . SER A 1 292 ? -30.138 3.162 17.632 1.00 78.38 292 SER A O 1
ATOM 2398 N N . ALA A 1 293 ? -28.981 4.898 18.432 1.00 65.50 293 ALA A N 1
ATOM 2399 C CA . ALA A 1 293 ? -29.805 4.987 19.633 1.00 65.50 293 ALA A CA 1
ATOM 2400 C C . ALA A 1 293 ? -31.171 5.622 19.302 1.00 65.50 293 ALA A C 1
ATOM 2402 O O . ALA A 1 293 ? -31.272 6.819 19.023 1.00 65.50 293 ALA A O 1
ATOM 2403 N N . LYS A 1 294 ? -32.241 4.815 19.378 1.00 52.16 294 LYS A N 1
ATOM 2404 C CA . LYS A 1 294 ? -33.620 5.189 19.000 1.00 52.16 294 LYS A CA 1
ATOM 2405 C C . LYS A 1 294 ? -34.166 6.446 19.693 1.00 52.16 294 LYS A C 1
ATOM 2407 O O . LYS A 1 294 ? -35.005 7.123 19.121 1.00 52.16 294 LYS A O 1
ATOM 2412 N N . ARG A 1 295 ? -33.697 6.798 20.898 1.00 54.34 295 ARG A N 1
ATOM 2413 C CA . ARG A 1 295 ? -34.289 7.904 21.677 1.00 54.34 295 ARG A CA 1
ATOM 2414 C C . ARG A 1 295 ? -33.997 9.311 21.134 1.00 54.34 295 ARG A C 1
ATOM 2416 O O . ARG A 1 295 ? -34.687 10.230 21.554 1.00 54.34 295 ARG A O 1
ATOM 2423 N N . ARG A 1 296 ? -33.001 9.515 20.253 1.00 51.53 296 ARG A N 1
ATOM 2424 C CA . ARG A 1 296 ? -32.638 10.863 19.740 1.00 51.53 296 ARG A CA 1
ATOM 2425 C C . ARG A 1 296 ? -32.079 10.911 18.306 1.00 51.53 296 ARG A C 1
ATOM 2427 O O . ARG A 1 296 ? -31.533 11.946 17.931 1.00 51.53 296 ARG A O 1
ATOM 2434 N N . GLY A 1 297 ? -32.143 9.818 17.536 1.00 53.25 297 GLY A N 1
ATOM 2435 C CA . GLY A 1 297 ? -31.800 9.761 16.098 1.00 53.25 297 GLY A CA 1
ATOM 2436 C C . GLY A 1 297 ? -30.352 10.094 15.690 1.00 53.25 297 GLY A C 1
ATOM 2437 O O . GLY A 1 297 ? -29.998 9.912 14.535 1.00 53.25 297 GLY A O 1
ATOM 2438 N N . THR A 1 298 ? -29.504 10.555 16.615 1.00 60.03 298 THR A N 1
ATOM 2439 C CA . THR A 1 298 ? -28.253 11.285 16.311 1.00 60.03 298 THR A CA 1
ATOM 2440 C C . THR A 1 298 ? -27.020 10.760 17.048 1.00 60.03 298 THR A C 1
ATOM 2442 O O . THR A 1 298 ? -25.932 11.301 16.887 1.00 60.03 298 THR A O 1
ATOM 2445 N N . SER A 1 299 ? -27.155 9.710 17.865 1.00 69.81 299 SER A N 1
ATOM 2446 C CA . SER A 1 299 ? -26.016 9.043 18.504 1.00 69.81 299 SER A CA 1
ATOM 2447 C C . SER A 1 299 ? -25.861 7.614 18.001 1.00 69.81 299 SER A C 1
ATOM 2449 O O . SER A 1 299 ? -26.828 6.849 17.893 1.00 69.81 299 SER A O 1
ATOM 2451 N N . LYS A 1 300 ? -24.614 7.259 17.694 1.00 81.88 300 LYS A N 1
ATOM 2452 C CA . LYS A 1 300 ? -24.211 5.908 17.310 1.00 81.88 300 LYS A CA 1
ATOM 2453 C C . LYS A 1 300 ? -23.528 5.248 18.503 1.00 81.88 300 LYS A C 1
ATOM 2455 O O . LYS A 1 300 ? -22.728 5.870 19.205 1.00 81.88 300 LYS A O 1
ATOM 2460 N N . ILE A 1 301 ? -23.872 3.990 18.738 1.00 86.69 301 ILE A N 1
ATOM 2461 C CA . ILE A 1 301 ? -23.278 3.152 19.775 1.00 86.69 301 ILE A CA 1
ATOM 2462 C C . ILE A 1 301 ? -22.545 2.017 19.077 1.00 86.69 301 ILE A C 1
ATOM 2464 O O . ILE A 1 301 ? -23.168 1.206 18.385 1.00 86.69 301 ILE A O 1
ATOM 2468 N N . ILE A 1 302 ? -21.236 1.949 19.291 1.00 91.44 302 ILE A N 1
ATOM 2469 C CA . ILE A 1 302 ? -20.398 0.835 18.850 1.00 91.44 302 ILE A CA 1
ATOM 2470 C C . ILE A 1 302 ? -20.357 -0.159 20.003 1.00 91.44 302 ILE A C 1
ATOM 2472 O O . ILE A 1 302 ? -19.905 0.184 21.094 1.00 91.44 302 ILE A O 1
ATOM 2476 N N . SER A 1 303 ? -20.883 -1.360 19.787 1.00 92.44 303 SER A N 1
ATOM 2477 C CA . SER A 1 303 ? -20.935 -2.426 20.792 1.00 92.44 303 SER A CA 1
ATOM 2478 C C . SER A 1 303 ? -19.953 -3.529 20.427 1.00 92.44 303 SER A C 1
ATOM 2480 O O . SER A 1 303 ? -19.983 -4.023 19.305 1.00 92.44 303 SER A O 1
ATOM 2482 N N . ILE A 1 304 ? -19.107 -3.914 21.377 1.00 94.19 304 ILE A N 1
ATOM 2483 C CA . ILE A 1 304 ? -18.058 -4.923 21.225 1.00 94.19 304 ILE A CA 1
ATOM 2484 C C . ILE A 1 304 ? -18.418 -6.099 22.148 1.00 94.19 304 ILE A C 1
ATOM 2486 O O . ILE A 1 304 ? -18.378 -5.955 23.379 1.00 94.19 304 ILE A O 1
ATOM 2490 N N . PRO A 1 305 ? -18.845 -7.248 21.593 1.00 93.19 305 PRO A N 1
ATOM 2491 C CA . PRO A 1 305 ? -19.289 -8.389 22.381 1.00 93.19 305 PRO A CA 1
ATOM 2492 C C . PRO A 1 305 ? -18.085 -9.184 22.900 1.00 93.19 305 PRO A C 1
ATOM 2494 O O . PRO A 1 305 ? -17.545 -10.042 22.211 1.00 93.19 305 PRO A O 1
ATOM 2497 N N . CYS A 1 306 ? -17.676 -8.931 24.142 1.00 91.44 306 CYS A N 1
ATOM 2498 C CA . CYS A 1 306 ? -16.549 -9.638 24.760 1.00 91.44 306 CYS A CA 1
ATOM 2499 C C . CYS A 1 306 ? -16.963 -10.955 25.428 1.00 91.44 306 CYS A C 1
ATOM 2501 O O . CYS A 1 306 ? -16.159 -11.868 25.529 1.00 91.44 306 CYS A O 1
ATOM 2503 N N . GLY A 1 307 ? -18.212 -11.074 25.889 1.00 87.44 307 GLY A N 1
ATOM 2504 C CA . GLY A 1 307 ? -18.697 -12.305 26.523 1.00 87.44 307 GLY A CA 1
ATOM 2505 C C . GLY A 1 307 ? -18.923 -13.452 25.535 1.00 87.44 307 GLY A C 1
ATOM 2506 O O . GLY A 1 307 ? -18.713 -14.602 25.888 1.00 87.44 307 GLY A O 1
ATOM 2507 N N . ARG A 1 308 ? -19.351 -13.139 24.304 1.00 87.44 308 ARG A N 1
ATOM 2508 C CA . ARG A 1 308 ? -19.517 -14.132 23.225 1.00 87.44 308 ARG A CA 1
ATOM 2509 C C . ARG A 1 308 ? -18.224 -14.378 22.458 1.00 87.44 308 ARG A C 1
ATOM 2511 O O . ARG A 1 308 ? -18.027 -15.473 21.956 1.00 87.44 308 ARG A O 1
ATOM 2518 N N . ASN A 1 309 ? -17.365 -13.364 22.376 1.00 90.06 309 ASN A N 1
ATOM 2519 C CA . ASN A 1 309 ? -16.074 -13.466 21.720 1.00 90.06 309 ASN A CA 1
ATOM 2520 C C . ASN A 1 309 ? -14.970 -12.872 22.615 1.00 90.06 309 ASN A C 1
ATOM 2522 O O . ASN A 1 309 ? -14.641 -11.684 22.494 1.00 90.06 309 ASN A O 1
ATOM 2526 N N . PRO A 1 310 ? -14.394 -13.682 23.523 1.00 92.06 310 PRO A N 1
ATOM 2527 C CA . PRO A 1 310 ? -13.323 -13.244 24.414 1.00 92.06 310 PRO A CA 1
ATOM 2528 C C . PRO A 1 310 ? -12.074 -12.739 23.678 1.00 92.06 310 PRO A C 1
ATOM 2530 O O . PRO A 1 310 ? -11.380 -11.874 24.211 1.00 92.06 310 PRO A O 1
ATOM 2533 N N . SER A 1 311 ? -11.829 -13.172 22.429 1.00 93.94 311 SER A N 1
ATOM 2534 C CA . SER A 1 311 ? -10.682 -12.709 21.626 1.00 93.94 311 SER A CA 1
ATOM 2535 C C . SER A 1 311 ? -10.685 -11.193 21.397 1.00 93.94 311 SER A C 1
ATOM 2537 O O . SER A 1 311 ? -9.625 -10.583 21.259 1.00 93.94 311 SER A O 1
ATOM 2539 N N . ASN A 1 312 ? -11.859 -10.548 21.436 1.00 95.00 312 ASN A N 1
ATOM 2540 C CA . ASN A 1 312 ? -11.971 -9.092 21.348 1.00 95.00 312 ASN A CA 1
ATOM 2541 C C . ASN A 1 312 ? -11.235 -8.373 22.486 1.00 95.00 312 ASN A C 1
ATOM 2543 O O . ASN A 1 312 ? -10.776 -7.251 22.287 1.00 95.00 312 ASN A O 1
ATOM 2547 N N . VAL A 1 313 ? -11.090 -8.996 23.661 1.00 93.94 313 VAL A N 1
ATOM 2548 C CA . VAL A 1 313 ? -10.314 -8.428 24.774 1.00 93.94 313 VAL A CA 1
ATOM 2549 C C . VAL A 1 313 ? -8.837 -8.352 24.404 1.00 93.94 313 VAL A C 1
ATOM 2551 O O . VAL A 1 313 ? -8.245 -7.281 24.508 1.00 93.94 313 VAL A O 1
ATOM 2554 N N . THR A 1 314 ? -8.266 -9.447 23.901 1.00 93.75 314 THR A N 1
ATOM 2555 C CA . THR A 1 314 ? -6.865 -9.508 23.460 1.00 93.75 314 THR A CA 1
ATOM 2556 C C . THR A 1 314 ? -6.607 -8.562 22.290 1.00 93.75 314 THR A C 1
ATOM 2558 O O . THR A 1 314 ? -5.630 -7.822 22.296 1.00 93.75 314 THR A O 1
ATOM 2561 N N . LYS A 1 315 ? -7.516 -8.503 21.310 1.00 95.50 315 LYS A N 1
ATOM 2562 C CA . LYS A 1 315 ? -7.408 -7.591 20.159 1.00 95.50 315 LYS A CA 1
ATOM 2563 C C . LYS A 1 315 ? -7.439 -6.113 20.578 1.00 95.50 315 LYS A C 1
ATOM 2565 O O . LYS A 1 315 ? -6.650 -5.314 20.077 1.00 95.50 315 LYS A O 1
ATOM 2570 N N . LEU A 1 316 ? -8.296 -5.750 21.537 1.00 94.69 316 LEU A N 1
ATOM 2571 C CA . LEU A 1 316 ? -8.321 -4.403 22.122 1.00 94.69 316 LEU A CA 1
ATOM 2572 C C . LEU A 1 316 ? -7.068 -4.104 22.957 1.00 94.69 316 LEU A C 1
ATOM 2574 O O . LEU A 1 316 ? -6.574 -2.978 22.919 1.00 94.69 316 LEU A O 1
ATOM 2578 N N . ALA A 1 317 ? -6.539 -5.090 23.684 1.00 93.81 317 ALA A N 1
ATOM 2579 C CA . ALA A 1 317 ? -5.281 -4.944 24.412 1.00 93.81 317 ALA A CA 1
ATOM 2580 C C . ALA A 1 317 ? -4.109 -4.698 23.449 1.00 93.81 317 ALA A C 1
ATOM 2582 O O . ALA A 1 317 ? -3.334 -3.767 23.654 1.00 93.81 317 ALA A O 1
ATOM 2583 N N . ASN A 1 318 ? -4.046 -5.442 22.341 1.00 93.81 318 ASN A N 1
ATOM 2584 C CA . ASN A 1 318 ? -3.054 -5.243 21.285 1.00 93.81 318 ASN A CA 1
ATOM 2585 C C . ASN A 1 318 ? -3.144 -3.842 20.669 1.00 93.81 318 ASN A C 1
ATOM 2587 O O . ASN A 1 318 ? -2.112 -3.218 20.444 1.00 93.81 318 ASN A O 1
ATOM 2591 N N . LEU A 1 319 ? -4.357 -3.314 20.457 1.00 93.88 319 LEU A N 1
ATOM 2592 C CA . LEU A 1 319 ? -4.562 -1.926 20.028 1.00 93.88 319 LEU A CA 1
ATOM 2593 C C . LEU A 1 319 ? -3.967 -0.942 21.043 1.00 93.88 319 LEU A C 1
ATOM 2595 O O . LEU A 1 319 ? -3.182 -0.074 20.666 1.00 93.88 319 LEU A O 1
ATOM 2599 N N . SER A 1 320 ? -4.303 -1.076 22.329 1.00 92.62 320 SER A N 1
ATOM 2600 C CA . SER A 1 320 ? -3.757 -0.215 23.386 1.00 92.62 320 SER A CA 1
ATOM 2601 C C . SER A 1 320 ? -2.228 -0.281 23.450 1.00 92.62 320 SER A C 1
ATOM 2603 O O . SER A 1 320 ? -1.580 0.766 23.460 1.00 92.62 320 SER A O 1
ATOM 2605 N N . ARG A 1 321 ? -1.646 -1.484 23.410 1.00 92.75 321 ARG A N 1
ATOM 2606 C CA . ARG A 1 321 ? -0.194 -1.699 23.440 1.00 92.75 321 ARG A CA 1
ATOM 2607 C C . ARG A 1 321 ? 0.499 -1.117 22.210 1.00 92.75 321 ARG A C 1
ATOM 2609 O O . ARG A 1 321 ? 1.499 -0.421 22.361 1.00 92.75 321 ARG A O 1
ATOM 2616 N N . TYR A 1 322 ? -0.059 -1.323 21.015 1.00 90.56 322 TYR A N 1
ATOM 2617 C CA . TYR A 1 322 ? 0.490 -0.800 19.759 1.00 90.56 322 TYR A CA 1
ATOM 2618 C C . TYR A 1 322 ? 0.646 0.729 19.783 1.00 90.56 322 TYR A C 1
ATOM 2620 O O . TYR A 1 322 ? 1.649 1.254 19.307 1.00 90.56 322 TYR A O 1
ATOM 2628 N N . TYR A 1 323 ? -0.310 1.450 20.380 1.00 91.12 323 TYR A N 1
ATOM 2629 C CA . TYR A 1 323 ? -0.252 2.914 20.503 1.00 91.12 323 TYR A CA 1
ATOM 2630 C C . TYR A 1 323 ? 0.355 3.420 21.825 1.00 91.12 323 TYR A C 1
ATOM 2632 O O . TYR A 1 323 ? 0.355 4.633 22.065 1.00 91.12 323 TYR A O 1
ATOM 2640 N N . GLY A 1 324 ? 0.857 2.527 22.687 1.00 90.31 324 GLY A N 1
ATOM 2641 C CA . GLY A 1 324 ? 1.425 2.881 23.992 1.00 90.31 324 GLY A CA 1
ATOM 2642 C C . GLY A 1 324 ? 0.412 3.536 24.939 1.00 90.31 324 GLY A C 1
ATOM 2643 O O . GLY A 1 324 ? 0.733 4.508 25.623 1.00 90.31 324 GLY A O 1
ATOM 2644 N N . ILE A 1 325 ? -0.834 3.063 24.930 1.00 92.38 325 ILE A N 1
ATOM 2645 C CA . ILE A 1 325 ? -1.945 3.580 25.736 1.00 92.38 325 ILE A CA 1
ATOM 2646 C C . ILE A 1 325 ? -2.224 2.604 26.881 1.00 92.38 325 ILE A C 1
ATOM 2648 O O . ILE A 1 325 ? -2.322 1.399 26.667 1.00 92.38 325 ILE A O 1
ATOM 2652 N N . GLN A 1 326 ? -2.411 3.121 28.098 1.00 92.56 326 GLN A N 1
ATOM 2653 C CA . GLN A 1 326 ? -2.789 2.291 29.244 1.00 92.56 326 GLN A CA 1
ATOM 2654 C C . GLN A 1 326 ? -4.150 1.614 29.033 1.00 92.56 326 GLN A C 1
ATOM 2656 O O . GLN A 1 326 ? -5.091 2.226 28.523 1.00 92.56 326 GLN A O 1
ATOM 2661 N N . TYR A 1 327 ? -4.284 0.366 29.493 1.00 92.06 327 TYR A N 1
ATOM 2662 C CA . TYR A 1 327 ? -5.547 -0.360 29.378 1.00 92.06 327 TYR A CA 1
ATOM 2663 C C . TYR A 1 327 ? -6.689 0.364 30.104 1.00 92.06 327 TYR A C 1
ATOM 2665 O O . TYR A 1 327 ? -6.589 0.603 31.315 1.00 92.06 327 TYR A O 1
ATOM 2673 N N . PRO A 1 328 ? -7.806 0.656 29.410 1.00 91.88 328 PRO A N 1
ATOM 2674 C CA . PRO A 1 328 ? -8.973 1.268 30.028 1.00 91.88 328 PRO A CA 1
ATOM 2675 C C . PRO A 1 328 ? -9.499 0.426 31.189 1.00 91.88 328 PRO A C 1
ATOM 2677 O O . PRO A 1 328 ? -9.537 -0.803 31.108 1.00 91.88 328 PRO A O 1
ATOM 2680 N N . ILE A 1 329 ? -10.002 1.080 32.240 1.00 92.38 329 ILE A N 1
ATOM 2681 C CA . ILE A 1 329 ? -10.596 0.399 33.406 1.00 92.38 329 ILE A CA 1
ATOM 2682 C C . ILE A 1 329 ? -11.676 -0.600 32.963 1.00 92.38 329 ILE A C 1
ATOM 2684 O O . ILE A 1 329 ? -11.721 -1.727 33.454 1.00 92.38 329 ILE A O 1
ATOM 2688 N N . ALA A 1 330 ? -12.510 -0.220 31.990 1.00 92.00 330 ALA A N 1
ATOM 2689 C CA . ALA A 1 330 ? -13.546 -1.093 31.449 1.00 92.00 330 ALA A CA 1
ATOM 2690 C C . ALA A 1 330 ? -12.969 -2.358 30.782 1.00 92.00 330 ALA A C 1
ATOM 2692 O O . ALA A 1 330 ? -13.525 -3.438 30.966 1.00 92.00 330 ALA A O 1
ATOM 2693 N N . LEU A 1 331 ? -11.843 -2.251 30.066 1.00 92.88 331 LEU A N 1
ATOM 2694 C CA . LEU A 1 331 ? -11.170 -3.400 29.454 1.00 92.88 331 LEU A CA 1
ATOM 2695 C C . LEU A 1 331 ? -10.600 -4.337 30.528 1.00 92.88 331 LEU A C 1
ATOM 2697 O O . LEU A 1 331 ? -10.861 -5.536 30.472 1.00 92.88 331 LEU A O 1
ATOM 2701 N N . LYS A 1 332 ? -9.927 -3.795 31.555 1.00 93.38 332 LYS A N 1
ATOM 2702 C CA . LYS A 1 332 ? -9.415 -4.573 32.704 1.00 93.38 332 LYS A CA 1
ATOM 2703 C C . LYS A 1 332 ? -10.532 -5.331 33.429 1.00 93.38 332 LYS A C 1
ATOM 2705 O O . LYS A 1 332 ? -10.395 -6.508 33.754 1.00 93.38 332 LYS A O 1
ATOM 2710 N N . GLN A 1 333 ? -11.670 -4.672 33.651 1.00 92.06 333 GLN A N 1
ATOM 2711 C CA . GLN A 1 333 ? -12.840 -5.293 34.275 1.00 92.06 333 GLN A CA 1
ATOM 2712 C C . GLN A 1 333 ? -13.426 -6.423 33.425 1.00 92.06 333 GLN A C 1
ATOM 2714 O O . GLN A 1 333 ? -13.859 -7.434 33.975 1.00 92.06 333 GLN A O 1
ATOM 2719 N N . VAL A 1 334 ? -13.474 -6.251 32.102 1.00 92.25 334 VAL A N 1
ATOM 2720 C CA . VAL A 1 334 ? -13.970 -7.286 31.192 1.00 92.25 334 VAL A CA 1
ATOM 2721 C C . VAL A 1 334 ? -13.012 -8.463 31.125 1.00 92.25 334 VAL A C 1
ATOM 2723 O O . VAL A 1 334 ? -13.486 -9.584 31.263 1.00 92.25 334 VAL A O 1
ATOM 2726 N N . ALA A 1 335 ? -11.706 -8.221 31.007 1.00 92.62 335 ALA A N 1
ATOM 2727 C CA . ALA A 1 335 ? -10.670 -9.253 30.995 1.00 92.62 335 ALA A CA 1
ATOM 2728 C C . ALA A 1 335 ? -10.803 -10.203 32.197 1.00 92.62 335 ALA A C 1
ATOM 2730 O O . ALA A 1 335 ? -10.979 -11.408 32.020 1.00 92.62 335 ALA A O 1
ATOM 2731 N N . LYS A 1 336 ? -10.916 -9.638 33.409 1.00 91.88 336 LYS A N 1
ATOM 2732 C CA . LYS A 1 336 ? -11.168 -10.405 34.640 1.00 91.88 336 LYS A CA 1
ATOM 2733 C C . LYS A 1 336 ? -12.466 -11.223 34.592 1.00 91.88 336 LYS A C 1
ATOM 2735 O O . LYS A 1 336 ? -12.531 -12.300 35.169 1.00 91.88 336 LYS A O 1
ATOM 2740 N N . ARG A 1 337 ? -13.519 -10.719 33.941 1.00 89.56 337 ARG A N 1
ATOM 2741 C CA . ARG A 1 337 ? -14.826 -11.401 33.864 1.00 89.56 337 ARG A CA 1
ATOM 2742 C C . ARG A 1 337 ? -14.875 -12.524 32.842 1.00 89.56 337 ARG A C 1
ATOM 2744 O O . ARG A 1 337 ? -15.655 -13.448 33.035 1.00 89.56 337 ARG A O 1
ATOM 2751 N N . VAL A 1 338 ? -14.132 -12.404 31.747 1.00 91.19 338 VAL A N 1
ATOM 2752 C CA . VAL A 1 338 ? -14.105 -13.418 30.683 1.00 91.19 338 VAL A CA 1
ATOM 2753 C C . VAL A 1 338 ? -12.918 -14.377 30.809 1.00 91.19 338 VAL A C 1
ATOM 2755 O O . VAL A 1 338 ? -12.780 -15.252 29.967 1.00 91.19 338 VAL A O 1
ATOM 2758 N N . GLY A 1 339 ? -12.085 -14.224 31.846 1.00 89.81 339 GLY A N 1
ATOM 2759 C CA . GLY A 1 339 ? -10.943 -15.104 32.106 1.00 89.81 339 GLY A CA 1
ATOM 2760 C C . GLY A 1 339 ? -9.794 -14.929 31.113 1.00 89.81 339 GLY A C 1
ATOM 2761 O O . GLY A 1 339 ? -9.122 -15.899 30.793 1.00 89.81 339 GLY A O 1
ATOM 2762 N N . VAL A 1 340 ? -9.594 -13.714 30.592 1.00 92.00 340 VAL A N 1
ATOM 2763 C CA . VAL A 1 340 ? -8.503 -13.401 29.657 1.00 92.00 340 VAL A CA 1
ATOM 2764 C C . VAL A 1 340 ? -7.435 -12.603 30.392 1.00 92.00 340 VAL A C 1
ATOM 2766 O O . VAL A 1 340 ? -7.740 -11.570 30.992 1.00 92.00 340 VAL A O 1
ATOM 2769 N N . GLU A 1 341 ? -6.188 -13.055 30.321 1.00 90.62 341 GLU A N 1
ATOM 2770 C CA . GLU A 1 341 ? -5.036 -12.293 30.799 1.00 90.62 341 GLU A CA 1
ATOM 2771 C C . GLU A 1 341 ? -4.674 -11.198 29.793 1.00 90.62 341 GLU A C 1
ATOM 2773 O O . GLU A 1 341 ? -4.674 -11.410 28.577 1.00 90.62 341 GLU A O 1
ATOM 2778 N N . LEU A 1 342 ? -4.420 -9.990 30.298 1.00 88.81 342 LEU A N 1
ATOM 2779 C CA . LEU A 1 342 ? -3.971 -8.887 29.458 1.00 88.81 342 LEU A CA 1
ATOM 2780 C C . LEU A 1 342 ? -2.453 -8.998 29.287 1.00 88.81 342 LEU A C 1
ATOM 2782 O O . LEU A 1 342 ? -1.769 -9.146 30.298 1.00 88.81 342 LEU A O 1
ATOM 2786 N N . PRO A 1 343 ? -1.928 -8.908 28.053 1.00 83.50 343 PRO A N 1
ATOM 2787 C CA . PRO A 1 343 ? -0.489 -8.911 27.829 1.00 83.50 343 PRO A CA 1
ATOM 2788 C C . PRO A 1 343 ? 0.155 -7.724 28.549 1.00 83.50 343 PRO A C 1
ATOM 2790 O O . PRO A 1 343 ? -0.460 -6.660 28.645 1.00 83.50 343 PRO A O 1
ATOM 2793 N N . GLU A 1 344 ? 1.375 -7.902 29.048 1.00 74.31 344 GLU A N 1
ATOM 2794 C CA . GLU A 1 344 ? 2.127 -6.830 29.721 1.00 74.31 344 GLU A CA 1
ATOM 2795 C C . GLU A 1 344 ? 2.365 -5.606 28.830 1.00 74.31 344 GLU A C 1
ATOM 2797 O O . GLU A 1 344 ? 2.564 -5.779 27.597 1.00 74.31 344 GLU A O 1
#

Sequence (344 aa):
MLRRGCVIDEEFQELLQKLLIKYKTITVVTESNDPYYRLGFFLADGARVDILHHLLHKWDFCVRSKKYYVLRYILRDIAPILSSYPITRISAWTQRGRQYLYAKCMVPASEALFLRTILGFAYLDNMEVVDTLLLSFIDNEDKLARFVAGLIDGDGCVRKDRYYIDVFIPLSSLEGKIVGRILDLFTVKYSTFEQSGYTYFRLHIGENSDLMKLVAKYLRISSKRKRLSRLLMKYVEEERTIALIIAQCIRLRSKKPTILVISVGRTMLVEDLVSKVTRLLSKFNVEYTVTSAKRRGTSKIISIPCGRNPSNVTKLANLSRYYGIQYPIALKQVAKRVGVELPE

Radius of gyration: 28.26 Å; chains: 1; bounding box: 79×35×72 Å